Protein AF-A0A3R9QB76-F1 (afdb_monomer)

Solvent-accessible surface area (backbone atoms only — not comparable to full-atom values): 10168 Å² total; per-residue (Å²): 124,44,55,67,72,54,50,52,55,51,50,47,50,55,28,46,78,67,73,29,48,77,45,78,57,97,55,32,41,34,29,38,33,73,38,68,70,55,39,51,58,48,48,61,52,43,71,74,61,55,68,66,95,55,88,72,31,37,72,29,28,38,34,26,43,52,93,62,22,36,42,35,46,28,39,37,42,59,95,50,92,66,46,42,37,36,42,34,38,39,38,36,72,79,24,73,47,77,40,75,69,57,43,54,51,25,37,55,47,13,53,50,47,30,51,55,50,49,68,72,37,56,85,94,37,52,63,51,46,40,42,39,44,67,44,79,72,32,41,28,28,45,37,38,37,43,38,54,64,89,69,64,62,60,76,56,50,53,52,52,49,55,48,45,53,53,47,34,50,54,54,52,54,58,53,74,65,68,73,70,102,68,92,77,84,87,130

Radius of gyration: 17.69 Å; Cα contacts (8 Å, |Δi|>4): 359; chains: 1; bounding box: 54×34×48 Å

Sequence (187 aa):
MMRRKEIESLFSRKCWDLGGEVYMSLDGLTCHLDSIKKGREMMRFIEKLDAPDDEHKIIGGVKIKTESGLIELSKVQWRNENFSRYIGKIVSRDSLPFQAKKMLVAEEKAVKLERVLKEILPKEYRDVYAEGNGNENETYIDLFFDTPKNYGIDPIFERIVEVAEDFWSRIADLKMTQVGEKTFLEI

pLDDT: mean 85.91, std 15.37, range [33.16, 98.19]

Mean predicted aligned error: 6.79 Å

Nearest PDB structures (foldseek):
  5cio-assembly1_A  TM=4.643E-01  e=9.231E-02  Serratia sp. FS14
  7y8u-assembly1_E  TM=4.904E-01  e=3.064E-01  Bacillus thermotolerans
  2ohd-assembly1_D  TM=5.033E-01  e=3.668E-01  Sulfurisphaera tokodaii str. 7
  4fdf-assembly1_A  TM=5.105E-01  e=4.950E-01  Mycobacterium tuberculosis
  2ekn-assembly1_A  TM=5.062E-01  e=5.581E-01  Pyrococcus horikoshii OT3

Organism: NCBI:txid2478471

Secondary structure (DSSP, 8-state):
---HHHHHHHHHHHHHHTT-EEEE-SS-EEEEES-HHHHHHHHHHHHT----S-TT-EEEEEEEE-SSEEEEEEEEP-S-TTEEEEEEEEEETT--S--HHHHHHHHHHHHHHHHHHHHHS-GGG--EEEEEEE-SS-EEEEEEEEEETTS-SHHHHHHHHHHHHHHHHHHHHHHHT--SS------

Foldseek 3Di:
DDELVVLVVVLCVLLVVLVWDWDQDPQGIETEEADLVSQLVSVQVQLPDDYDDDPWGFSYWYWYQYPQWIKIKTWTDDPDPFKIKMKIKQWGPPDQFDDVQLLVLLQVLQVVLLVQCCVLADVVWSPKGWHFDGDNRTTMIIIITMHTRPNRCVVSSVSVVVSSVVSSVSVVVVVVVPDDPDDDDDD

Structure (mmCIF, N/CA/C/O backbone):
data_AF-A0A3R9QB76-F1
#
_entry.id   AF-A0A3R9QB76-F1
#
loop_
_atom_site.group_PDB
_atom_site.id
_atom_site.type_symbol
_atom_site.label_atom_id
_atom_site.label_alt_id
_atom_site.label_comp_id
_atom_site.label_asym_id
_atom_site.label_entity_id
_atom_site.label_seq_id
_atom_site.pdbx_PDB_ins_code
_atom_site.Cartn_x
_atom_site.Cartn_y
_atom_site.Cartn_z
_atom_site.occupancy
_atom_site.B_iso_or_equiv
_atom_site.auth_seq_id
_atom_site.auth_comp_id
_atom_site.auth_asym_id
_atom_site.auth_atom_id
_atom_site.pdbx_PDB_model_num
ATOM 1 N N . MET A 1 1 ? -16.561 -5.778 18.265 1.00 69.94 1 MET A N 1
ATOM 2 C CA . MET A 1 1 ? -15.411 -6.617 17.862 1.00 69.94 1 MET A CA 1
ATOM 3 C C . MET A 1 1 ? -15.959 -7.889 17.228 1.00 69.94 1 MET A C 1
ATOM 5 O O . MET A 1 1 ? -16.834 -8.496 17.836 1.00 69.94 1 MET A O 1
ATOM 9 N N . MET A 1 2 ? -15.551 -8.234 16.003 1.00 79.44 2 MET A N 1
ATOM 10 C CA . MET A 1 2 ? -16.117 -9.370 15.249 1.00 79.44 2 MET A CA 1
ATOM 11 C C . MET A 1 2 ? -15.342 -10.659 15.517 1.00 79.44 2 MET A C 1
ATOM 13 O O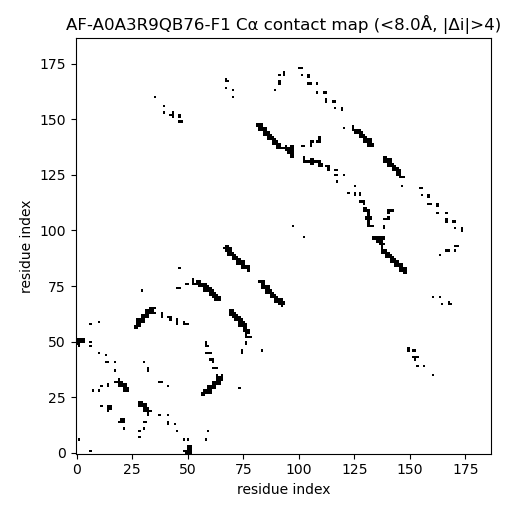 . MET A 1 2 ? -14.130 -10.618 15.686 1.00 79.44 2 MET A O 1
ATOM 17 N N . ARG A 1 3 ? -15.993 -11.828 15.508 1.00 84.00 3 ARG A N 1
ATOM 18 C CA . ARG A 1 3 ? -15.260 -13.106 15.636 1.00 84.00 3 ARG A CA 1
ATOM 19 C C . ARG A 1 3 ? -14.436 -13.381 14.373 1.00 84.00 3 ARG A C 1
ATOM 21 O O . ARG A 1 3 ? -14.867 -13.048 13.276 1.00 84.00 3 ARG A O 1
ATOM 28 N N . ARG A 1 4 ? -13.293 -14.071 14.487 1.00 82.19 4 ARG A N 1
ATOM 29 C CA . ARG A 1 4 ? -12.404 -14.340 13.334 1.00 82.19 4 ARG A CA 1
ATOM 30 C C . ARG A 1 4 ? -13.121 -14.997 12.144 1.00 82.19 4 ARG A C 1
ATOM 32 O O . ARG A 1 4 ? -13.001 -14.508 11.030 1.00 82.19 4 ARG A O 1
ATOM 39 N N . LYS A 1 5 ? -13.947 -16.021 12.390 1.00 85.56 5 LYS A N 1
ATOM 40 C CA . LYS A 1 5 ? -14.756 -16.685 11.345 1.00 85.56 5 LYS A CA 1
ATOM 41 C C . LYS A 1 5 ? -15.748 -15.748 10.644 1.00 85.56 5 LYS A C 1
ATOM 43 O O . LYS A 1 5 ? -16.077 -15.946 9.480 1.00 85.56 5 LYS A O 1
ATOM 48 N N . GLU A 1 6 ? -16.254 -14.747 11.359 1.00 89.00 6 GLU A N 1
ATOM 49 C CA . GLU A 1 6 ? -17.161 -13.741 10.801 1.00 89.00 6 GLU A CA 1
ATOM 50 C C . GLU A 1 6 ? -16.399 -12.783 9.884 1.00 89.00 6 GLU A C 1
ATOM 52 O O . GLU A 1 6 ? -16.843 -12.529 8.767 1.00 89.00 6 GLU A O 1
ATOM 57 N N . ILE A 1 7 ? -15.210 -12.341 10.308 1.00 88.88 7 ILE A N 1
ATOM 58 C CA . ILE A 1 7 ? -14.300 -11.534 9.484 1.00 88.88 7 ILE A CA 1
ATOM 59 C C . ILE A 1 7 ? -13.923 -12.287 8.211 1.00 88.88 7 ILE A C 1
ATOM 61 O O . ILE A 1 7 ? -14.045 -11.725 7.129 1.00 88.88 7 ILE A O 1
ATOM 65 N N . GLU A 1 8 ? -13.536 -13.559 8.325 1.00 89.88 8 GLU A N 1
ATOM 66 C CA . GLU A 1 8 ? -13.235 -14.428 7.181 1.00 89.88 8 GLU A CA 1
ATOM 67 C C . GLU A 1 8 ? -14.409 -14.491 6.204 1.00 89.88 8 GLU A C 1
ATOM 69 O O . GLU A 1 8 ? -14.248 -14.198 5.021 1.00 89.88 8 GLU A O 1
ATOM 74 N N . SER A 1 9 ? -15.617 -14.775 6.698 1.00 92.31 9 SER A N 1
ATOM 75 C CA . SER A 1 9 ? -16.799 -14.853 5.839 1.00 92.31 9 SER A CA 1
ATOM 76 C C . SER A 1 9 ? -17.143 -13.521 5.164 1.00 92.31 9 SER A C 1
ATOM 78 O O . SER A 1 9 ? -17.529 -13.524 3.992 1.00 92.31 9 SER A O 1
ATOM 80 N N . LEU A 1 10 ? -17.057 -12.398 5.885 1.00 94.81 10 LEU A N 1
ATOM 81 C CA . LEU A 1 10 ? -17.361 -11.070 5.343 1.00 94.81 10 LEU A CA 1
ATOM 82 C C . LEU A 1 10 ? -16.305 -10.636 4.324 1.00 94.81 10 LEU A C 1
ATOM 84 O O . LEU A 1 10 ? -16.651 -10.135 3.254 1.00 94.81 10 LEU A O 1
ATOM 88 N N . PHE A 1 11 ? -15.031 -10.869 4.637 1.00 95.31 11 PHE A N 1
ATOM 89 C CA . PHE A 1 11 ? -13.907 -10.581 3.757 1.00 95.31 11 PHE A CA 1
ATOM 90 C C . PHE A 1 11 ? -13.998 -11.373 2.459 1.00 95.31 11 PHE A C 1
ATOM 92 O O . PHE A 1 11 ? -13.908 -10.782 1.382 1.00 95.31 11 PHE A O 1
ATOM 99 N N . SER A 1 12 ? -14.235 -12.686 2.541 1.00 95.38 12 SER A N 1
ATOM 100 C CA . SER A 1 12 ? -14.340 -13.528 1.351 1.00 95.38 12 SER A CA 1
ATOM 101 C C . SER A 1 12 ? -15.494 -13.105 0.455 1.00 95.38 12 SER A C 1
ATOM 103 O O . SER A 1 12 ? -15.309 -12.968 -0.752 1.00 95.38 12 SER A O 1
ATOM 105 N N . ARG A 1 13 ? -16.663 -12.814 1.043 1.00 97.31 13 ARG A N 1
ATOM 106 C CA . ARG A 1 13 ? -17.818 -12.319 0.288 1.00 97.31 13 ARG A CA 1
ATOM 107 C C . ARG A 1 13 ? -17.504 -10.997 -0.404 1.00 97.31 13 ARG A C 1
ATOM 109 O O . ARG A 1 13 ? -17.721 -10.885 -1.604 1.00 97.31 13 ARG A O 1
ATOM 116 N N . LYS A 1 14 ? -16.928 -10.031 0.319 1.00 97.94 14 LYS A N 1
ATOM 117 C CA . LYS A 1 14 ? -16.568 -8.736 -0.268 1.00 97.94 14 LYS A CA 1
ATOM 118 C C . LYS A 1 14 ? -15.545 -8.881 -1.397 1.00 97.94 14 LYS A C 1
ATOM 120 O O . LYS A 1 14 ? -15.665 -8.191 -2.405 1.00 97.94 14 LYS A O 1
ATOM 125 N N . CYS A 1 15 ? -14.566 -9.772 -1.244 1.00 98.06 15 CYS A N 1
ATOM 126 C CA . CYS A 1 15 ? -13.588 -10.053 -2.289 1.00 98.06 15 CYS A CA 1
ATOM 127 C C . CYS A 1 15 ? -14.258 -10.621 -3.551 1.00 98.06 15 CYS A C 1
ATOM 129 O O . CYS A 1 15 ? -14.008 -10.125 -4.648 1.00 98.06 15 CYS A O 1
ATOM 131 N N . TRP A 1 16 ? -15.168 -11.590 -3.401 1.00 97.69 16 TRP A N 1
ATOM 132 C CA . TRP A 1 16 ? -15.931 -12.150 -4.522 1.00 97.69 16 TRP A CA 1
ATOM 133 C C . TRP A 1 16 ? -16.861 -11.134 -5.187 1.00 97.69 16 TRP A C 1
ATOM 135 O O . TRP A 1 16 ? -16.920 -11.096 -6.413 1.00 97.69 16 TRP A O 1
ATOM 145 N N . ASP A 1 17 ? -17.521 -10.267 -4.416 1.00 98.19 17 ASP A N 1
ATOM 146 C CA . ASP A 1 17 ? -18.376 -9.198 -4.955 1.00 98.19 17 ASP A CA 1
ATOM 147 C C . ASP A 1 17 ? -17.579 -8.205 -5.821 1.00 98.19 17 ASP A C 1
ATOM 149 O O . ASP A 1 17 ? -18.114 -7.601 -6.749 1.00 98.19 17 ASP A O 1
ATOM 153 N N . LEU A 1 18 ? -16.284 -8.040 -5.534 1.00 98.00 18 LEU A N 1
ATOM 154 C CA . LEU A 1 18 ? -15.357 -7.246 -6.344 1.00 98.00 18 LEU A CA 1
ATOM 155 C C . LEU A 1 18 ? -14.769 -8.033 -7.532 1.00 98.00 18 LEU A C 1
ATOM 157 O O . LEU A 1 18 ? -14.002 -7.472 -8.317 1.00 98.00 18 LEU A O 1
ATOM 161 N N . GLY A 1 19 ? -15.121 -9.311 -7.692 1.00 97.44 19 GLY A N 1
ATOM 162 C CA . GLY A 1 19 ? -14.568 -10.207 -8.709 1.00 97.44 19 GLY A CA 1
ATOM 163 C C . GLY A 1 19 ? -13.125 -10.630 -8.426 1.00 97.44 19 GLY A C 1
ATOM 164 O O . GLY A 1 19 ? -12.366 -10.843 -9.367 1.00 97.44 19 GLY A O 1
ATOM 165 N N . GLY A 1 20 ? -12.730 -10.667 -7.152 1.00 96.94 20 GLY A N 1
ATOM 166 C CA . GLY A 1 20 ? -11.408 -11.094 -6.707 1.00 96.94 20 GLY A CA 1
ATOM 167 C C . GLY A 1 20 ? -11.349 -12.547 -6.251 1.00 96.94 20 GLY A C 1
ATOM 168 O O . GLY A 1 20 ? -12.363 -13.221 -6.067 1.00 96.94 20 GLY A O 1
ATOM 169 N N . GLU A 1 21 ? -10.126 -13.006 -6.009 1.00 97.00 21 GLU A N 1
ATOM 170 C CA . GLU A 1 21 ? -9.834 -14.328 -5.458 1.00 97.00 21 GLU A CA 1
ATOM 171 C C . GLU A 1 21 ? -9.272 -14.205 -4.041 1.00 97.00 21 GLU A C 1
ATOM 173 O O . GLU A 1 21 ? -8.398 -13.378 -3.775 1.00 97.00 21 GLU A O 1
ATOM 178 N N . VAL A 1 22 ? -9.752 -15.041 -3.121 1.00 95.38 22 VAL A N 1
ATOM 179 C CA . VAL A 1 22 ? -9.311 -15.029 -1.722 1.00 95.38 22 VAL A CA 1
ATOM 180 C C . VAL A 1 22 ? -8.179 -16.024 -1.533 1.00 95.38 22 VAL A C 1
ATOM 182 O O . VAL A 1 22 ? -8.327 -17.203 -1.849 1.00 95.38 22 VAL A O 1
ATOM 185 N N . TYR A 1 23 ? -7.089 -15.560 -0.936 1.00 92.75 23 TYR A N 1
ATOM 186 C CA . TYR A 1 23 ? -5.960 -16.382 -0.528 1.00 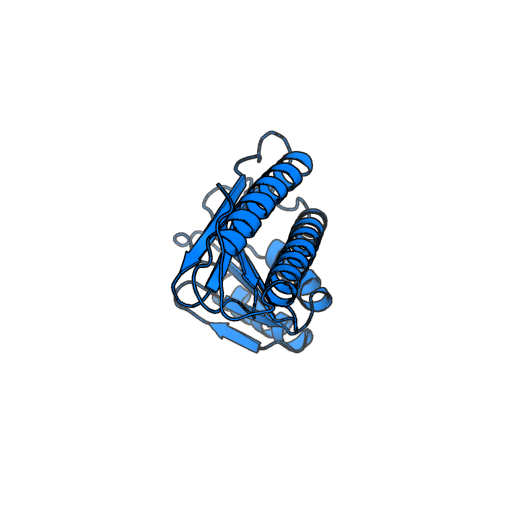92.75 23 TYR A CA 1
ATOM 187 C C . TYR A 1 23 ? -5.843 -16.342 0.994 1.00 92.75 23 TYR A C 1
ATOM 189 O O . TYR A 1 23 ? -5.839 -15.272 1.604 1.00 92.75 23 TYR A O 1
ATOM 197 N N . MET A 1 24 ? -5.776 -17.523 1.603 1.00 85.56 24 MET A N 1
ATOM 198 C CA . MET A 1 24 ? -5.597 -17.703 3.042 1.00 85.56 24 MET A CA 1
ATOM 199 C C . MET A 1 24 ? -4.186 -18.216 3.305 1.00 85.56 24 MET A C 1
ATOM 201 O O . MET A 1 24 ? -3.823 -19.289 2.824 1.00 85.56 24 MET A O 1
ATOM 205 N N . SER A 1 25 ? -3.408 -17.461 4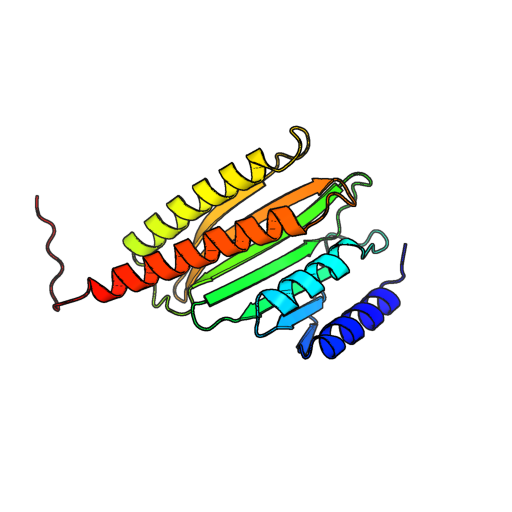.075 1.00 80.88 25 SER A N 1
ATOM 206 C CA . SER A 1 25 ? -2.126 -17.901 4.626 1.00 80.88 25 SER A CA 1
ATOM 207 C C . SER A 1 25 ? -2.214 -18.040 6.148 1.00 80.88 25 SER A C 1
ATOM 209 O O . SER A 1 25 ? -3.238 -17.727 6.761 1.00 80.88 25 SER A O 1
ATOM 211 N N . LEU A 1 26 ? -1.125 -18.505 6.766 1.00 73.06 26 LEU A N 1
ATOM 212 C CA . LEU A 1 26 ? -0.982 -18.496 8.226 1.00 73.06 26 LEU A CA 1
ATOM 213 C C . LEU A 1 26 ? -1.061 -17.071 8.797 1.00 73.06 26 LEU A C 1
ATOM 215 O O . LEU A 1 26 ? -1.561 -16.884 9.907 1.00 73.06 26 LEU A O 1
ATOM 219 N N . ASP A 1 27 ? -0.627 -16.081 8.016 1.00 74.69 27 ASP A N 1
ATOM 220 C CA . ASP A 1 27 ? -0.553 -14.681 8.429 1.00 74.69 27 ASP A CA 1
ATOM 221 C C . ASP A 1 27 ? -1.892 -13.954 8.270 1.00 74.69 27 ASP A C 1
ATOM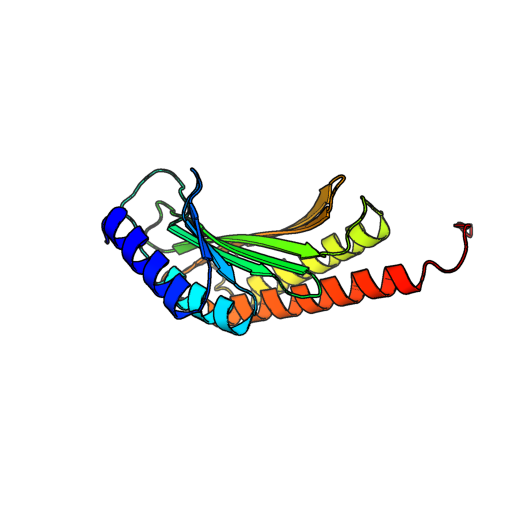 223 O O . ASP A 1 27 ? -2.168 -13.025 9.025 1.00 74.69 27 ASP A O 1
ATOM 227 N N . GLY A 1 28 ? -2.763 -14.389 7.350 1.00 83.69 28 GLY A N 1
ATOM 228 C CA . GLY A 1 28 ? -4.138 -13.900 7.258 1.00 83.69 28 GLY A CA 1
ATOM 229 C C . GLY A 1 28 ? -4.791 -14.034 5.882 1.00 83.69 28 GLY A C 1
ATOM 230 O O . GLY A 1 28 ? -4.494 -14.942 5.109 1.00 83.69 28 GLY A O 1
ATOM 231 N N . LEU A 1 29 ? -5.756 -13.149 5.618 1.00 90.25 29 LEU A N 1
ATOM 232 C CA . LEU A 1 29 ? -6.578 -13.141 4.406 1.00 90.25 29 LEU A CA 1
ATOM 233 C C . LEU A 1 29 ? -6.082 -12.077 3.431 1.00 90.25 29 LEU A C 1
ATOM 235 O O . LEU A 1 29 ? -5.993 -10.909 3.808 1.00 90.25 29 LEU A O 1
ATOM 239 N N . THR A 1 30 ? -5.887 -12.446 2.169 1.00 95.56 30 THR A N 1
ATOM 240 C CA . THR A 1 30 ? -5.539 -11.503 1.100 1.00 95.56 30 THR A CA 1
ATOM 241 C C . THR A 1 30 ? -6.499 -11.662 -0.070 1.00 95.56 30 THR A C 1
ATOM 243 O O . THR A 1 30 ? -6.747 -12.770 -0.539 1.00 95.56 30 THR A O 1
ATOM 246 N N . CYS A 1 31 ? -7.047 -10.551 -0.557 1.00 97.81 31 CYS A N 1
ATOM 247 C CA . CYS A 1 31 ? -7.883 -10.518 -1.751 1.00 97.81 31 CYS A CA 1
ATOM 248 C C . CYS A 1 31 ? -7.038 -10.116 -2.961 1.00 97.81 31 CYS A C 1
ATOM 250 O O . CYS A 1 31 ? -6.443 -9.038 -2.976 1.00 97.81 31 CYS A O 1
ATOM 252 N N . HIS A 1 32 ? -6.972 -10.978 -3.971 1.00 97.62 32 HIS A N 1
ATOM 253 C CA . HIS A 1 32 ? -6.278 -10.709 -5.224 1.00 97.62 32 HIS A CA 1
ATOM 254 C C . HIS A 1 32 ? -7.232 -10.038 -6.210 1.00 97.62 32 HIS A C 1
ATOM 256 O O . HIS A 1 32 ? -8.304 -10.566 -6.503 1.00 97.62 32 HIS A O 1
ATOM 262 N N . LEU A 1 33 ? -6.826 -8.879 -6.722 1.00 98.00 33 LEU A N 1
ATOM 263 C CA . LEU A 1 33 ? -7.614 -8.037 -7.618 1.00 98.00 33 LEU A CA 1
ATOM 264 C C . LEU A 1 33 ? -6.772 -7.581 -8.815 1.00 98.00 33 LEU A C 1
ATOM 266 O O . LEU A 1 33 ? -5.546 -7.499 -8.746 1.00 98.00 33 LEU A O 1
ATOM 270 N N . ASP A 1 34 ? -7.454 -7.264 -9.908 1.00 95.75 34 ASP A N 1
ATOM 271 C CA . ASP A 1 34 ? -6.890 -6.897 -11.215 1.00 95.75 34 ASP A CA 1
ATOM 272 C C . ASP A 1 34 ? -6.920 -5.384 -11.500 1.00 95.75 34 ASP A C 1
ATOM 274 O O . ASP A 1 34 ? -6.512 -4.937 -12.569 1.00 95.75 34 ASP A O 1
ATOM 278 N N . SER A 1 35 ? -7.431 -4.569 -10.571 1.00 95.88 35 SER A N 1
ATOM 279 C CA . SER A 1 35 ? -7.512 -3.119 -10.757 1.00 95.88 35 SER A CA 1
ATOM 280 C C . SER A 1 35 ? -7.400 -2.341 -9.452 1.00 95.88 35 SER A C 1
ATOM 282 O O . SER A 1 35 ? -7.914 -2.741 -8.402 1.00 95.88 35 SER A O 1
ATOM 284 N N . ILE A 1 36 ? -6.779 -1.164 -9.551 1.00 96.88 36 ILE A N 1
ATOM 285 C CA . ILE A 1 36 ? -6.610 -0.210 -8.447 1.00 96.88 36 ILE A CA 1
ATOM 286 C C . ILE A 1 36 ? -7.964 0.220 -7.879 1.00 96.88 36 ILE A C 1
ATOM 288 O O . ILE A 1 36 ? -8.124 0.297 -6.664 1.00 96.88 36 ILE A O 1
ATOM 292 N N . LYS A 1 37 ? -8.969 0.433 -8.740 1.00 97.12 37 LYS A N 1
ATOM 293 C CA . LYS A 1 37 ? -10.322 0.820 -8.318 1.00 97.12 37 LYS A CA 1
ATOM 294 C C . LYS A 1 37 ? -10.933 -0.206 -7.358 1.00 97.12 37 LYS A C 1
ATOM 296 O O . LYS A 1 37 ? -11.371 0.169 -6.273 1.00 97.12 37 LYS A O 1
ATOM 301 N N . LYS A 1 38 ? -10.929 -1.491 -7.734 1.00 97.81 38 LYS A N 1
ATOM 302 C CA . LYS A 1 38 ? -11.418 -2.569 -6.860 1.00 97.81 38 LYS A CA 1
ATOM 303 C C . LYS A 1 38 ? -10.564 -2.667 -5.594 1.00 97.81 38 LYS A C 1
ATOM 305 O O . LYS A 1 38 ? -11.100 -2.863 -4.508 1.00 97.81 38 LYS A O 1
ATOM 310 N N . GLY A 1 39 ? -9.249 -2.482 -5.722 1.00 97.56 39 GLY A N 1
ATOM 311 C CA . GLY A 1 39 ? -8.325 -2.479 -4.592 1.00 97.56 39 GLY A CA 1
ATOM 312 C C . GLY A 1 39 ? -8.638 -1.410 -3.546 1.00 97.56 39 GLY A C 1
ATOM 313 O O . GLY A 1 39 ? -8.726 -1.723 -2.360 1.00 97.56 39 GLY A O 1
ATOM 314 N N . ARG A 1 40 ? -8.919 -0.179 -3.986 1.00 97.50 40 ARG A N 1
ATOM 315 C CA . ARG A 1 40 ? -9.384 0.921 -3.129 1.00 97.50 40 ARG A CA 1
ATOM 316 C C . ARG A 1 40 ? -10.674 0.554 -2.399 1.00 97.50 40 ARG A C 1
ATOM 318 O O . ARG A 1 40 ? -10.782 0.732 -1.188 1.00 97.50 40 ARG A O 1
ATOM 325 N N . GLU A 1 41 ? -11.653 0.007 -3.120 1.00 97.75 41 GLU A N 1
ATOM 326 C CA . GLU A 1 41 ? -12.919 -0.429 -2.519 1.00 97.75 41 GLU A CA 1
ATOM 327 C C . GLU A 1 41 ? -12.725 -1.533 -1.472 1.00 97.75 41 GLU A C 1
ATOM 329 O O . GLU A 1 41 ? -13.404 -1.527 -0.441 1.00 97.75 41 GLU A O 1
ATOM 334 N N . MET A 1 42 ? -11.787 -2.453 -1.709 1.00 97.75 42 MET A N 1
ATOM 335 C CA . MET A 1 42 ? -11.430 -3.490 -0.745 1.00 97.75 42 MET A CA 1
ATOM 336 C C . MET A 1 42 ? -10.729 -2.904 0.484 1.00 97.75 42 MET A C 1
ATOM 338 O O . MET A 1 42 ? -11.078 -3.260 1.607 1.00 97.75 42 MET A O 1
ATOM 342 N N . MET A 1 43 ? -9.806 -1.955 0.308 1.00 96.75 43 MET A N 1
ATOM 343 C CA . MET A 1 43 ? -9.119 -1.308 1.431 1.00 96.75 43 MET A CA 1
ATOM 344 C C . MET A 1 43 ? -10.067 -0.509 2.325 1.00 96.75 43 MET A C 1
ATOM 346 O O . MET A 1 43 ? -9.974 -0.620 3.545 1.00 96.7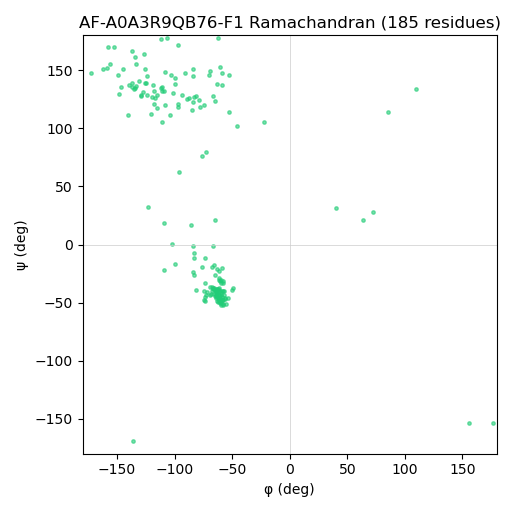5 43 MET A O 1
ATOM 350 N N . ARG A 1 44 ? -11.042 0.209 1.750 1.00 95.88 44 ARG A N 1
ATOM 351 C CA . ARG A 1 44 ? -12.115 0.875 2.520 1.00 95.88 44 ARG A CA 1
ATOM 352 C C . ARG A 1 44 ? -12.928 -0.096 3.370 1.00 95.88 44 ARG A C 1
ATOM 354 O O . ARG A 1 44 ? -13.457 0.274 4.417 1.00 95.88 44 ARG A O 1
ATOM 361 N N . PHE A 1 45 ? -13.108 -1.320 2.882 1.00 95.75 45 PHE A N 1
ATOM 362 C CA . PHE A 1 45 ? -13.776 -2.367 3.640 1.00 95.75 45 PHE A CA 1
ATOM 363 C C . PHE A 1 45 ? -12.865 -2.904 4.751 1.00 95.75 45 PHE A C 1
ATOM 365 O O . PHE A 1 45 ? -13.300 -2.967 5.899 1.00 95.75 45 PHE A O 1
ATOM 372 N N . ILE A 1 46 ? -11.605 -3.216 4.432 1.00 94.25 46 ILE A N 1
ATOM 373 C CA . ILE A 1 46 ? -10.597 -3.717 5.379 1.00 94.25 46 ILE A CA 1
ATOM 374 C C . ILE A 1 46 ? -10.371 -2.738 6.536 1.00 94.25 46 ILE A C 1
ATOM 376 O O . ILE A 1 46 ? -10.275 -3.169 7.684 1.00 94.25 46 ILE A O 1
ATOM 380 N N . GLU A 1 47 ? -10.339 -1.431 6.262 1.00 91.88 47 GLU A N 1
ATOM 381 C CA . GLU A 1 47 ? -10.194 -0.378 7.276 1.00 91.88 47 GLU A CA 1
ATOM 382 C C . GLU A 1 47 ? -11.196 -0.550 8.430 1.00 91.88 47 GLU A C 1
ATOM 384 O O . GLU A 1 47 ? -10.838 -0.382 9.597 1.00 91.88 47 GLU A O 1
ATOM 389 N N . LYS A 1 48 ? -12.431 -0.955 8.108 1.00 90.25 48 LYS A N 1
ATOM 390 C CA . LYS A 1 48 ? -13.549 -1.107 9.053 1.00 90.25 48 LYS A CA 1
ATOM 391 C C . LYS A 1 48 ? -13.545 -2.440 9.803 1.00 90.25 48 LYS A C 1
ATOM 393 O O . LYS A 1 48 ? -14.385 -2.647 10.679 1.00 90.25 48 LYS A O 1
ATOM 398 N N . LEU A 1 49 ? -12.661 -3.369 9.442 1.00 88.94 49 LEU A N 1
ATOM 399 C CA . LEU A 1 49 ? -12.572 -4.669 10.098 1.00 88.94 49 LEU A CA 1
ATOM 400 C C . LEU A 1 49 ? -11.767 -4.563 11.388 1.00 88.94 49 LEU A C 1
ATOM 402 O O . LEU A 1 49 ? -10.620 -4.134 11.355 1.00 88.94 49 LEU A O 1
ATOM 406 N N . ASP A 1 50 ? -12.328 -5.053 12.490 1.00 82.94 50 ASP A N 1
ATOM 407 C CA . ASP A 1 50 ? -11.629 -5.192 13.768 1.00 82.94 50 ASP A CA 1
ATOM 408 C C . ASP A 1 50 ? -11.799 -6.615 14.315 1.00 82.94 50 ASP A C 1
ATOM 410 O O . ASP A 1 50 ? -12.924 -7.119 14.438 1.00 82.94 50 ASP A O 1
ATOM 414 N N . ALA A 1 51 ? -10.676 -7.244 14.667 1.00 75.19 51 ALA A N 1
ATOM 415 C CA . ALA A 1 51 ? -10.593 -8.596 15.217 1.00 75.19 51 ALA A CA 1
ATOM 416 C C . ALA A 1 51 ? -10.227 -8.573 16.715 1.00 75.19 51 ALA A C 1
ATOM 418 O O . ALA A 1 51 ? -9.518 -7.660 17.130 1.00 75.19 51 ALA A O 1
ATOM 419 N N . PRO A 1 52 ? -10.691 -9.545 17.528 1.00 70.94 52 PRO A N 1
ATOM 420 C CA . PRO A 1 52 ? -10.295 -9.716 18.924 1.00 70.94 52 PRO A CA 1
ATOM 421 C C . PRO A 1 52 ? -8.820 -10.027 19.044 1.00 70.94 52 PRO A C 1
ATOM 423 O O . PRO A 1 52 ? -8.329 -10.798 18.226 1.00 70.94 52 PRO A O 1
ATOM 426 N N . ASP A 1 53 ? -8.160 -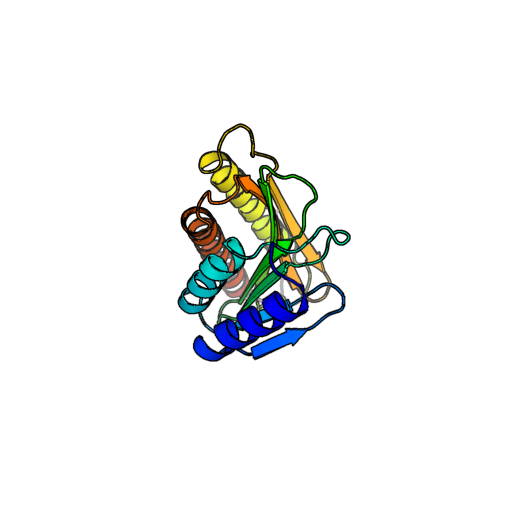9.413 20.032 1.00 65.81 53 ASP A N 1
ATOM 427 C CA . ASP A 1 53 ? -6.712 -9.467 20.262 1.00 65.81 53 ASP A CA 1
ATOM 428 C C . ASP A 1 53 ? -6.163 -10.889 20.156 1.00 65.81 53 ASP A C 1
ATOM 430 O O . ASP A 1 53 ? -6.279 -11.699 21.070 1.00 65.81 53 ASP A O 1
ATOM 434 N N . ASP A 1 54 ? -5.552 -11.154 19.007 1.00 61.44 54 ASP A N 1
ATOM 435 C CA . ASP A 1 54 ? -4.799 -12.350 18.680 1.00 61.44 54 ASP A CA 1
ATOM 436 C C . ASP A 1 54 ? -3.470 -11.849 18.093 1.00 61.44 54 ASP A C 1
ATOM 438 O O . ASP A 1 54 ? -3.420 -10.807 17.433 1.00 61.44 54 ASP A O 1
ATOM 442 N N . GLU A 1 55 ? -2.362 -12.506 18.420 1.00 55.97 55 GLU A N 1
ATOM 443 C CA . GLU A 1 55 ? -1.010 -11.996 18.151 1.00 55.97 55 GLU A CA 1
ATOM 444 C C . GLU A 1 55 ? -0.805 -11.589 16.680 1.00 55.97 55 GLU A C 1
ATOM 446 O O . GLU A 1 55 ? -0.822 -12.447 15.810 1.00 55.97 55 GLU A O 1
ATOM 451 N N . HIS A 1 56 ? -0.595 -10.290 16.416 1.00 61.12 56 HIS A N 1
ATOM 452 C CA . HIS A 1 56 ? -0.021 -9.691 15.193 1.00 61.12 56 HIS A CA 1
ATOM 453 C C . HIS A 1 56 ? -0.436 -10.280 13.827 1.00 61.12 56 HIS A C 1
ATOM 455 O O . HIS A 1 56 ? 0.345 -10.246 12.877 1.00 61.12 56 HIS A O 1
ATOM 461 N N . LYS A 1 57 ? -1.658 -10.801 13.684 1.00 77.81 57 LYS A N 1
ATOM 462 C CA . LYS A 1 57 ? -2.136 -11.373 12.415 1.00 77.81 57 LYS A CA 1
ATOM 463 C C . LYS A 1 57 ? -2.690 -10.304 11.483 1.00 77.81 57 LYS A C 1
ATOM 465 O O . LYS A 1 57 ? -3.259 -9.300 11.910 1.00 77.81 57 LYS A O 1
ATOM 470 N N . ILE A 1 58 ? -2.601 -10.550 10.182 1.00 81.31 58 ILE A N 1
ATOM 471 C CA . ILE A 1 58 ? -3.298 -9.763 9.169 1.00 81.31 58 ILE A CA 1
ATOM 472 C C . ILE A 1 58 ? -4.811 -9.969 9.353 1.00 81.31 58 ILE A C 1
ATOM 474 O O . ILE A 1 58 ? -5.341 -11.092 9.338 1.00 81.31 58 ILE A O 1
ATOM 478 N N . ILE A 1 59 ? -5.524 -8.856 9.544 1.00 86.69 59 ILE A N 1
ATOM 479 C CA . ILE A 1 59 ? -6.992 -8.823 9.604 1.00 86.69 59 ILE A CA 1
ATOM 480 C C . ILE A 1 59 ? -7.547 -9.022 8.193 1.00 86.69 59 ILE A C 1
ATOM 482 O O . ILE A 1 59 ? -8.454 -9.825 7.986 1.00 86.69 59 ILE A O 1
ATOM 486 N N . GLY A 1 60 ? -6.957 -8.319 7.229 1.00 92.25 60 GLY A N 1
ATOM 487 C CA . GLY A 1 60 ? -7.250 -8.444 5.812 1.00 92.25 60 GLY A CA 1
ATOM 488 C C . GLY A 1 60 ? -6.268 -7.629 4.978 1.00 92.25 60 GLY A C 1
ATOM 489 O O . GLY A 1 60 ? -5.799 -6.576 5.415 1.00 92.25 60 GLY A O 1
ATOM 490 N N . GLY A 1 61 ? -5.970 -8.114 3.780 1.00 95.94 61 GLY A N 1
ATOM 491 C CA . GLY A 1 61 ? -5.093 -7.449 2.830 1.00 95.94 61 GLY A CA 1
ATOM 492 C C . GLY A 1 61 ? -5.610 -7.491 1.405 1.00 95.94 61 GLY A C 1
ATOM 493 O O . GLY A 1 61 ? -6.529 -8.233 1.057 1.00 95.94 61 GLY A O 1
ATOM 494 N N . VAL A 1 62 ? -5.005 -6.677 0.560 1.00 97.31 62 VAL A N 1
ATOM 495 C CA . VAL A 1 62 ? -5.267 -6.638 -0.870 1.00 97.31 62 VAL A CA 1
ATOM 496 C C . VAL A 1 62 ? -3.962 -6.824 -1.624 1.00 97.31 62 VAL A C 1
ATOM 498 O O . VAL A 1 62 ? -2.940 -6.258 -1.245 1.00 97.31 62 VAL A O 1
ATOM 501 N N . LYS A 1 63 ? -4.007 -7.601 -2.704 1.00 97.31 63 LYS A N 1
ATOM 502 C CA . LYS A 1 63 ? -2.948 -7.688 -3.707 1.00 97.31 63 LYS A CA 1
ATOM 503 C C . LYS A 1 63 ? -3.527 -7.280 -5.048 1.00 97.31 63 LYS A C 1
ATOM 505 O O . LYS A 1 63 ? -4.363 -7.980 -5.613 1.00 97.31 63 LYS A O 1
ATOM 510 N N . ILE A 1 64 ? -3.079 -6.147 -5.554 1.00 97.50 64 ILE A N 1
ATOM 511 C CA . ILE A 1 64 ? -3.561 -5.543 -6.789 1.00 97.50 64 ILE A CA 1
ATOM 512 C C . ILE A 1 64 ? -2.505 -5.801 -7.844 1.00 97.50 64 ILE A C 1
ATOM 514 O O . ILE A 1 64 ? -1.408 -5.261 -7.750 1.00 97.50 64 ILE A O 1
ATOM 518 N N . LYS A 1 65 ? -2.815 -6.635 -8.831 1.00 94.62 65 LYS A N 1
ATOM 519 C CA . LYS A 1 65 ? -1.920 -6.913 -9.955 1.00 94.62 65 LYS A CA 1
ATOM 520 C C . LYS A 1 65 ? -2.332 -6.034 -11.127 1.00 94.62 65 LYS A C 1
ATOM 522 O O . LYS A 1 65 ? -3.445 -6.166 -11.624 1.00 94.62 65 LYS A O 1
ATOM 527 N N . THR A 1 66 ? -1.432 -5.168 -11.570 1.00 91.38 66 THR A N 1
ATOM 528 C CA . THR A 1 66 ? -1.590 -4.362 -12.783 1.00 91.38 66 THR A CA 1
ATOM 529 C C . THR A 1 66 ? -0.677 -4.906 -13.880 1.00 91.38 66 THR A C 1
ATOM 531 O O . THR A 1 66 ? 0.068 -5.870 -13.677 1.00 91.38 66 THR A O 1
ATOM 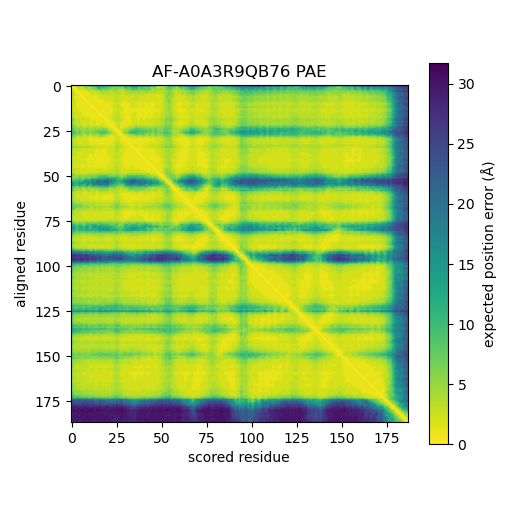534 N N . GLU A 1 67 ? -0.733 -4.310 -15.068 1.00 88.69 67 GLU A N 1
ATOM 535 C CA . GLU A 1 67 ? 0.211 -4.635 -16.140 1.00 88.69 67 GLU A CA 1
ATOM 536 C C . GLU A 1 67 ? 1.644 -4.220 -15.779 1.00 88.69 67 GLU A C 1
ATOM 538 O O . GLU A 1 67 ? 2.581 -4.968 -16.050 1.00 88.69 67 GLU A O 1
ATOM 543 N N . SER A 1 68 ? 1.804 -3.077 -15.105 1.00 87.44 68 SER A N 1
ATOM 544 C CA . SER A 1 68 ? 3.100 -2.475 -14.766 1.00 87.44 68 SER A CA 1
ATOM 545 C C . SER A 1 68 ? 3.739 -3.047 -13.493 1.00 87.44 68 SER A C 1
ATOM 547 O O . SER A 1 68 ? 4.959 -2.994 -13.317 1.00 87.44 68 SER A O 1
ATOM 549 N N . GLY A 1 69 ? 2.940 -3.619 -12.590 1.00 92.00 69 GLY A N 1
ATOM 550 C CA . GLY A 1 69 ? 3.440 -4.109 -11.313 1.00 92.00 69 GLY A CA 1
ATOM 551 C C . GLY A 1 69 ? 2.360 -4.652 -10.395 1.00 92.00 69 GLY A C 1
ATOM 552 O O . GLY A 1 69 ? 1.330 -5.165 -10.835 1.00 92.00 69 GLY A O 1
ATOM 553 N N . LEU A 1 70 ? 2.625 -4.592 -9.095 1.00 95.06 70 LEU A N 1
ATOM 554 C CA . LEU A 1 70 ? 1.648 -4.945 -8.076 1.00 95.06 70 LEU A CA 1
ATOM 555 C C . LEU A 1 70 ? 1.782 -4.073 -6.829 1.00 95.06 70 LEU A C 1
ATOM 557 O O . LEU A 1 70 ? 2.874 -3.617 -6.490 1.00 95.06 70 LEU A O 1
ATOM 561 N N . ILE A 1 71 ? 0.658 -3.890 -6.144 1.00 97.38 71 ILE A N 1
ATOM 562 C CA . ILE A 1 71 ? 0.575 -3.268 -4.821 1.00 97.38 71 ILE A CA 1
ATOM 563 C C . ILE A 1 71 ? -0.013 -4.301 -3.868 1.00 97.38 71 ILE A C 1
ATOM 565 O O . ILE A 1 71 ? -1.087 -4.846 -4.123 1.00 97.38 71 ILE A O 1
ATOM 569 N N . GLU A 1 72 ? 0.673 -4.546 -2.765 1.00 96.56 72 GLU A N 1
ATOM 570 C CA . GLU A 1 72 ? 0.179 -5.302 -1.623 1.00 96.56 72 GLU A CA 1
ATOM 571 C C . GLU A 1 72 ? -0.013 -4.344 -0.454 1.00 96.56 72 GLU A C 1
ATOM 573 O O . GLU A 1 72 ? 0.865 -3.534 -0.164 1.00 96.56 72 GLU A O 1
ATOM 578 N N . LEU A 1 73 ? -1.166 -4.405 0.206 1.00 97.25 73 LEU A N 1
ATOM 579 C CA . LEU A 1 73 ? -1.442 -3.588 1.383 1.00 97.25 73 LEU A CA 1
ATOM 580 C C . LEU A 1 73 ? -2.361 -4.343 2.336 1.00 97.25 73 LEU A C 1
ATOM 582 O O . LEU A 1 73 ? -3.414 -4.835 1.936 1.00 97.25 73 LEU A O 1
ATOM 586 N N . SER A 1 74 ? -1.971 -4.412 3.601 1.00 95.38 74 SER A N 1
ATOM 587 C CA . SER A 1 74 ? -2.622 -5.229 4.620 1.00 95.38 74 SER A CA 1
ATOM 588 C C . SER A 1 74 ? -2.822 -4.438 5.898 1.00 95.38 74 SER A C 1
ATOM 590 O O . SER A 1 74 ? -1.892 -3.791 6.374 1.00 95.38 74 SER A O 1
ATOM 592 N N . LYS A 1 75 ? -4.019 -4.534 6.486 1.00 93.44 75 LYS A N 1
ATOM 593 C CA . LYS A 1 75 ? -4.269 -4.082 7.859 1.00 93.44 75 LYS A CA 1
ATOM 594 C C . LYS A 1 75 ? -3.861 -5.196 8.813 1.00 93.44 75 LYS A C 1
ATOM 596 O O . LYS A 1 75 ? -4.373 -6.319 8.730 1.00 93.44 75 LYS A O 1
ATOM 601 N N . VAL A 1 76 ? -2.956 -4.881 9.727 1.00 89.62 76 VAL A N 1
ATOM 602 C CA . VAL A 1 76 ? -2.457 -5.812 10.738 1.00 89.62 76 VAL A CA 1
ATOM 603 C C . VAL A 1 76 ? -3.167 -5.551 12.052 1.00 89.62 76 VAL A C 1
ATOM 605 O O . VAL A 1 76 ? -3.469 -4.412 12.417 1.00 89.62 76 VAL A O 1
ATOM 608 N N . GLN A 1 77 ? -3.439 -6.628 12.770 1.00 79.12 77 GLN A N 1
ATOM 609 C CA . GLN A 1 77 ? -3.920 -6.552 14.125 1.00 79.12 77 GLN A CA 1
ATOM 610 C C . GLN A 1 77 ? -2.841 -5.988 15.040 1.00 79.12 77 GLN A C 1
ATOM 612 O O . GLN A 1 77 ? -1.714 -6.480 15.095 1.00 79.12 77 GLN A O 1
ATOM 617 N N . TRP A 1 78 ? -3.215 -4.960 15.788 1.00 75.19 78 TRP A N 1
ATOM 618 C CA . TRP A 1 78 ? -2.323 -4.289 16.708 1.00 75.19 78 TRP A CA 1
ATOM 619 C C . TRP A 1 78 ? -3.055 -4.024 18.020 1.00 75.19 78 TRP A C 1
ATOM 621 O O . TRP A 1 78 ? -4.197 -3.573 18.004 1.00 75.19 78 TRP A O 1
ATOM 631 N N . ARG A 1 79 ? -2.393 -4.289 19.153 1.00 66.56 79 ARG A N 1
ATOM 632 C CA . ARG A 1 79 ? -2.984 -4.195 20.504 1.00 66.56 79 ARG A CA 1
ATOM 633 C C . ARG A 1 79 ? -3.356 -2.771 20.935 1.00 66.56 79 ARG A C 1
ATOM 635 O O . ARG A 1 79 ? -3.820 -2.571 22.051 1.00 66.56 79 ARG A O 1
ATOM 642 N N . ASN A 1 80 ? -3.101 -1.759 20.107 1.00 71.25 80 ASN A N 1
ATOM 643 C CA . ASN A 1 80 ? -3.403 -0.385 20.474 1.00 71.25 80 ASN A CA 1
ATOM 644 C C . ASN A 1 80 ? -4.838 -0.016 20.092 1.00 71.25 80 ASN A C 1
ATOM 646 O O . ASN A 1 80 ? -5.246 -0.107 18.935 1.00 71.25 80 ASN A O 1
ATOM 650 N N . GLU A 1 81 ? -5.595 0.468 21.070 1.00 72.25 81 GLU A N 1
ATOM 651 C CA . GLU A 1 81 ? -6.985 0.858 20.867 1.00 72.25 81 GLU A CA 1
ATOM 652 C C . GLU A 1 81 ? -7.149 2.091 19.966 1.00 72.25 81 GLU A C 1
ATOM 654 O O . GLU A 1 81 ? -8.220 2.253 19.380 1.00 72.25 81 GLU A O 1
ATOM 659 N N . ASN A 1 82 ? -6.103 2.904 19.788 1.00 83.25 82 ASN A N 1
ATOM 660 C CA . ASN A 1 82 ? -6.189 4.221 19.152 1.00 83.25 82 ASN A CA 1
ATOM 661 C C . ASN A 1 82 ? -5.753 4.254 17.680 1.00 83.25 82 ASN A C 1
ATOM 663 O O . ASN A 1 82 ? -6.108 5.194 16.966 1.00 83.25 82 ASN A O 1
ATOM 667 N N . PHE A 1 83 ? -5.027 3.243 17.195 1.00 85.88 83 PHE A N 1
ATOM 668 C CA . PHE A 1 83 ? -4.542 3.220 15.813 1.00 85.88 83 PHE A CA 1
ATOM 669 C C . PHE A 1 83 ? -4.734 1.888 15.098 1.00 85.88 83 PHE A C 1
ATOM 671 O O . PHE A 1 83 ? -4.984 0.849 15.703 1.00 85.88 83 PHE A O 1
ATOM 678 N N . SER A 1 84 ? -4.663 1.959 13.772 1.00 88.50 84 SER A N 1
ATOM 679 C CA . SER A 1 84 ? -4.607 0.829 12.853 1.00 88.50 84 SER A CA 1
ATOM 680 C C . SER A 1 84 ? -3.240 0.794 12.196 1.00 88.50 84 SER A C 1
ATOM 682 O O . SER A 1 84 ? -2.755 1.824 11.736 1.00 88.50 84 SER A O 1
ATOM 684 N N . ARG A 1 85 ? -2.652 -0.396 12.136 1.00 91.38 85 ARG A N 1
ATOM 685 C CA . ARG A 1 85 ? -1.355 -0.621 11.514 1.00 91.38 85 ARG A CA 1
ATOM 686 C C . ARG A 1 85 ? -1.517 -1.185 10.120 1.00 91.38 85 ARG A C 1
ATOM 688 O O . ARG A 1 85 ? -2.313 -2.107 9.916 1.00 91.38 85 ARG A O 1
ATOM 695 N N . TYR A 1 86 ? -0.717 -0.679 9.195 1.00 94.12 86 TYR A N 1
ATOM 696 C CA . TYR A 1 86 ? -0.674 -1.150 7.826 1.00 94.12 86 TYR A CA 1
ATOM 697 C C . TYR A 1 86 ? 0.744 -1.521 7.428 1.00 94.12 86 TYR A C 1
ATOM 699 O O . TYR A 1 86 ? 1.704 -0.821 7.747 1.00 94.12 86 TYR A O 1
ATOM 707 N N . ILE A 1 87 ? 0.845 -2.628 6.705 1.00 94.81 87 ILE A N 1
ATOM 708 C CA . ILE A 1 87 ? 2.066 -3.064 6.034 1.00 94.81 87 ILE A CA 1
ATOM 709 C C . ILE A 1 87 ? 1.759 -3.241 4.558 1.00 94.81 87 ILE A C 1
ATOM 711 O O . ILE A 1 87 ? 0.653 -3.656 4.197 1.00 94.81 87 ILE A O 1
ATOM 715 N N . GLY A 1 88 ? 2.714 -2.934 3.699 1.00 95.50 88 GLY A N 1
ATOM 716 C CA . GLY A 1 88 ? 2.517 -3.028 2.268 1.00 95.50 88 GLY A CA 1
ATOM 717 C C . GLY A 1 88 ? 3.811 -3.155 1.496 1.00 95.50 88 GLY A C 1
ATOM 718 O O . GLY A 1 88 ? 4.905 -3.003 2.036 1.00 95.50 88 GLY A O 1
ATOM 719 N N . LYS A 1 89 ? 3.648 -3.448 0.213 1.00 95.75 89 LYS A N 1
ATOM 720 C CA . LYS A 1 89 ? 4.733 -3.655 -0.731 1.00 95.75 89 LYS A CA 1
ATOM 721 C C . LYS A 1 89 ? 4.323 -3.167 -2.112 1.00 95.75 89 LYS A C 1
ATOM 723 O O . LYS A 1 89 ? 3.227 -3.470 -2.577 1.00 95.75 89 LYS A O 1
ATOM 728 N N . ILE A 1 90 ? 5.203 -2.442 -2.790 1.00 96.81 90 ILE A N 1
ATOM 729 C CA . ILE A 1 90 ? 5.023 -2.032 -4.188 1.00 96.81 90 ILE A CA 1
ATOM 730 C C . ILE A 1 90 ? 6.109 -2.719 -5.006 1.00 96.81 90 ILE A C 1
ATOM 732 O O . ILE A 1 90 ? 7.289 -2.453 -4.798 1.00 96.81 90 ILE A O 1
ATOM 736 N N . VAL A 1 91 ? 5.735 -3.583 -5.949 1.00 92.94 91 VAL A N 1
ATOM 737 C CA . VAL A 1 91 ? 6.699 -4.352 -6.754 1.00 92.94 91 VAL A CA 1
ATOM 738 C C . VAL A 1 91 ? 6.541 -4.007 -8.226 1.00 92.94 91 VAL A C 1
ATOM 740 O O . VAL A 1 91 ? 5.424 -3.908 -8.737 1.00 92.94 91 VAL A O 1
ATOM 743 N N . SER A 1 92 ? 7.657 -3.836 -8.932 1.00 86.19 92 SER A N 1
ATOM 744 C CA . SER A 1 92 ? 7.653 -3.751 -10.395 1.00 86.19 92 SER A CA 1
ATOM 745 C C . SER A 1 92 ? 7.640 -5.158 -10.999 1.00 86.19 92 SER A C 1
ATOM 747 O O . SER A 1 92 ? 8.518 -5.964 -10.689 1.00 86.19 92 SER A O 1
ATOM 749 N N . ARG A 1 93 ? 6.689 -5.448 -11.904 1.00 72.88 93 ARG A N 1
ATOM 750 C CA . ARG A 1 93 ? 6.542 -6.766 -12.573 1.00 72.88 93 ARG A CA 1
ATOM 751 C C . ARG A 1 93 ? 7.775 -7.195 -13.369 1.00 72.88 93 ARG A C 1
ATOM 753 O O . ARG A 1 93 ? 7.961 -8.362 -13.681 1.00 72.88 93 ARG A O 1
ATOM 760 N N . ASP A 1 94 ? 8.598 -6.216 -13.695 1.00 63.56 94 ASP A N 1
ATOM 761 C CA . ASP A 1 94 ? 9.566 -6.236 -14.770 1.00 63.56 94 ASP A CA 1
ATOM 762 C C . ASP A 1 94 ? 11.014 -6.315 -14.248 1.00 63.56 94 ASP A C 1
ATOM 764 O O . ASP A 1 94 ? 11.985 -5.984 -14.944 1.00 63.56 94 ASP A O 1
ATOM 768 N N . SER A 1 95 ? 11.169 -6.738 -12.995 1.00 53.44 95 SER A N 1
ATOM 769 C CA . SER A 1 95 ? 12.407 -6.674 -12.227 1.00 53.44 95 SER A CA 1
ATOM 770 C C . SER A 1 95 ? 13.221 -7.978 -12.258 1.00 53.44 95 SER A C 1
ATOM 772 O O . SER A 1 95 ? 13.543 -8.548 -11.233 1.00 53.44 95 SER A O 1
ATOM 774 N N . LEU A 1 96 ? 13.677 -8.396 -13.446 1.00 52.78 96 LEU A N 1
ATOM 775 C CA . LEU A 1 96 ? 14.895 -9.228 -13.547 1.00 52.78 96 LEU A CA 1
ATOM 776 C C . LEU A 1 96 ? 16.094 -8.458 -12.929 1.00 52.78 96 LEU A C 1
ATOM 778 O O . LEU A 1 96 ? 16.111 -7.223 -13.077 1.00 52.78 96 LEU A O 1
ATOM 782 N N . PRO A 1 97 ? 17.078 -9.152 -12.303 1.00 61.91 97 PRO A N 1
ATOM 783 C CA . PRO A 1 97 ? 17.508 -8.998 -10.896 1.00 61.91 97 PRO A CA 1
ATOM 784 C C . PRO A 1 97 ? 18.068 -7.624 -10.505 1.00 61.91 97 PRO A C 1
ATOM 786 O O . PRO A 1 97 ? 18.227 -6.754 -11.358 1.00 61.91 97 PRO A O 1
ATOM 789 N N . PHE A 1 98 ? 18.422 -7.462 -9.218 1.00 58.50 98 PHE A N 1
ATOM 790 C CA . PHE A 1 98 ? 19.177 -6.335 -8.637 1.00 58.50 98 PHE A CA 1
ATOM 791 C C . PHE A 1 98 ? 20.025 -5.571 -9.670 1.00 58.50 98 PHE A C 1
ATOM 793 O O . PHE A 1 98 ? 21.080 -6.017 -10.122 1.00 58.50 98 PHE A O 1
ATOM 800 N N . GLN A 1 99 ? 19.554 -4.382 -10.034 1.00 74.06 99 GLN A N 1
ATOM 801 C CA . GLN A 1 99 ? 20.333 -3.397 -10.769 1.00 74.06 99 GLN A CA 1
ATOM 802 C C . GLN A 1 99 ? 20.465 -2.184 -9.864 1.00 74.06 99 GLN A C 1
ATOM 804 O O . GLN A 1 99 ? 19.448 -1.634 -9.444 1.00 74.06 99 GLN A O 1
ATOM 809 N N . ALA A 1 100 ? 21.695 -1.731 -9.613 1.00 81.56 100 ALA A N 1
ATOM 810 C CA . ALA A 1 100 ? 21.956 -0.572 -8.756 1.00 81.56 100 ALA A CA 1
ATOM 811 C C . ALA A 1 100 ? 21.080 0.638 -9.135 1.00 81.56 100 ALA A C 1
ATOM 813 O O . ALA A 1 100 ? 20.537 1.307 -8.268 1.00 81.56 100 ALA A O 1
ATOM 814 N N . LYS A 1 101 ? 20.835 0.859 -10.436 1.00 86.50 101 LYS A N 1
ATOM 815 C CA . LYS A 1 101 ? 19.931 1.917 -10.918 1.00 86.50 101 LYS A CA 1
ATOM 816 C C . LYS A 1 101 ? 18.473 1.721 -10.486 1.00 86.50 101 LYS A C 1
ATOM 818 O O . LYS A 1 101 ? 17.836 2.686 -10.087 1.00 86.50 101 LYS A O 1
ATOM 823 N N . LYS A 1 102 ? 17.939 0.497 -10.557 1.00 86.75 102 LYS A N 1
ATOM 824 C CA . LYS A 1 102 ? 16.565 0.195 -10.117 1.00 86.75 102 LYS A CA 1
ATOM 825 C C . LYS A 1 102 ? 16.427 0.352 -8.602 1.00 86.75 102 LYS A C 1
ATOM 827 O O . LYS A 1 102 ? 15.420 0.883 -8.151 1.00 86.75 102 LYS A O 1
ATOM 832 N N . MET A 1 103 ? 17.450 -0.051 -7.847 1.00 89.25 103 MET A N 1
ATOM 833 C CA . MET A 1 103 ? 17.503 0.138 -6.394 1.00 89.25 103 MET A CA 1
ATOM 834 C C . MET A 1 103 ? 17.533 1.611 -6.004 1.00 89.25 103 MET A C 1
ATOM 836 O O . MET A 1 103 ? 16.719 2.020 -5.190 1.00 89.25 103 MET A O 1
ATOM 840 N N . LEU A 1 104 ? 18.366 2.428 -6.658 1.00 91.56 104 LEU A N 1
ATOM 841 C CA . LEU A 1 104 ? 18.379 3.879 -6.442 1.00 91.56 104 LEU A CA 1
ATOM 842 C C . LEU A 1 104 ? 17.004 4.506 -6.703 1.00 91.56 104 LEU A C 1
ATOM 844 O O . LEU A 1 104 ? 16.566 5.374 -5.955 1.00 91.56 104 LEU A O 1
ATOM 848 N N . VAL A 1 105 ? 16.299 4.052 -7.745 1.00 93.12 105 VAL A N 1
ATOM 849 C CA . VAL A 1 105 ? 14.922 4.493 -8.001 1.00 93.12 105 VAL A CA 1
ATOM 850 C C . VAL A 1 105 ? 13.985 4.031 -6.879 1.00 93.12 105 VAL A C 1
ATOM 852 O O . VAL A 1 105 ? 13.181 4.832 -6.415 1.00 93.12 105 VAL A O 1
ATOM 855 N N . ALA A 1 106 ? 14.077 2.782 -6.419 1.00 94.19 106 ALA A N 1
ATOM 856 C CA . ALA A 1 106 ? 13.258 2.287 -5.312 1.00 94.19 106 ALA A CA 1
ATOM 857 C C . ALA A 1 106 ? 13.496 3.085 -4.019 1.00 94.19 1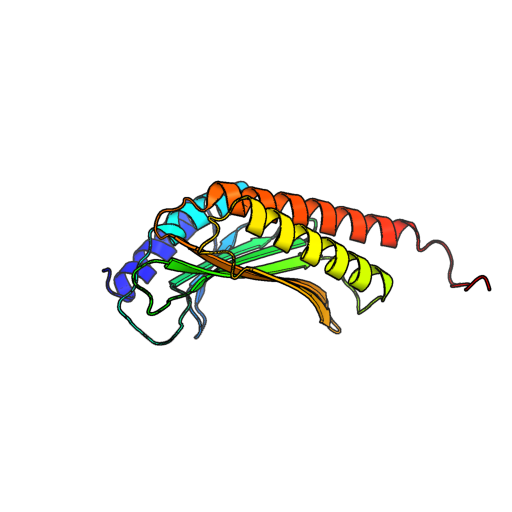06 ALA A C 1
ATOM 859 O O . ALA A 1 106 ? 12.531 3.517 -3.397 1.00 94.19 106 ALA A O 1
ATOM 860 N N . GLU A 1 107 ? 14.753 3.357 -3.661 1.00 95.69 107 GLU A N 1
ATOM 861 C CA . GLU A 1 107 ? 15.135 4.188 -2.511 1.00 95.69 107 GLU A CA 1
ATOM 862 C C . GLU A 1 107 ? 14.605 5.626 -2.647 1.00 95.69 107 GLU A C 1
ATOM 864 O O . GLU A 1 107 ? 13.977 6.147 -1.724 1.00 95.69 107 GLU A O 1
ATOM 869 N N . GLU A 1 108 ? 14.770 6.258 -3.818 1.00 97.00 108 GLU A N 1
ATOM 870 C CA . GLU A 1 108 ? 14.234 7.599 -4.108 1.00 97.00 108 GLU A CA 1
ATOM 871 C C . GLU A 1 108 ? 12.712 7.644 -3.891 1.00 97.00 108 GLU A C 1
ATOM 873 O O . GLU A 1 108 ? 12.176 8.566 -3.263 1.00 97.00 108 GLU A O 1
ATOM 878 N N . LYS A 1 109 ? 11.998 6.635 -4.404 1.00 97.31 109 LYS A N 1
ATOM 879 C CA . LYS A 1 109 ? 10.539 6.549 -4.289 1.00 97.31 109 LYS A CA 1
ATOM 880 C C . LYS A 1 109 ? 10.081 6.179 -2.882 1.00 97.31 109 LYS A C 1
ATOM 882 O O . LYS A 1 109 ? 9.062 6.712 -2.450 1.00 97.31 109 LYS A O 1
ATOM 887 N N . ALA A 1 110 ? 10.836 5.367 -2.149 1.00 97.81 110 ALA A N 1
ATOM 888 C CA . ALA A 1 110 ? 10.578 5.064 -0.747 1.00 97.81 110 ALA A CA 1
ATOM 889 C C . ALA A 1 110 ? 10.658 6.331 0.120 1.00 97.81 110 ALA A C 1
ATOM 891 O O . ALA A 1 110 ? 9.694 6.670 0.806 1.00 97.81 110 ALA A O 1
ATOM 892 N N . VAL A 1 111 ? 11.729 7.123 -0.017 1.00 97.75 111 VAL A N 1
ATOM 893 C CA . VAL A 1 111 ? 11.876 8.410 0.691 1.00 97.75 111 VAL A CA 1
ATOM 894 C C . VAL A 1 111 ? 10.737 9.374 0.340 1.00 97.75 111 VAL A C 1
ATOM 896 O O . VAL A 1 111 ? 10.182 10.049 1.213 1.00 97.75 111 VAL A O 1
ATOM 899 N N . LYS A 1 112 ? 10.351 9.437 -0.942 1.00 97.81 112 LYS A N 1
ATOM 900 C CA . LYS A 1 112 ? 9.208 10.246 -1.388 1.00 97.81 112 LYS A CA 1
ATOM 901 C C . LYS A 1 112 ? 7.903 9.777 -0.741 1.00 97.81 112 LYS A C 1
ATOM 903 O O . LYS A 1 112 ? 7.147 10.624 -0.266 1.00 97.81 112 LYS A O 1
ATOM 908 N N . LEU A 1 113 ? 7.648 8.468 -0.718 1.00 97.56 113 LEU A N 1
ATOM 909 C CA . LEU A 1 113 ? 6.454 7.879 -0.116 1.00 97.56 113 LEU A CA 1
ATOM 910 C C . LEU A 1 113 ? 6.383 8.192 1.375 1.00 97.56 113 LEU A C 1
ATOM 912 O O . LEU A 1 113 ? 5.379 8.729 1.834 1.00 97.56 113 LEU A O 1
ATOM 916 N N . GLU A 1 114 ? 7.467 7.945 2.108 1.00 96.81 114 GLU A N 1
ATOM 917 C CA . GLU A 1 114 ? 7.541 8.221 3.540 1.00 96.81 114 GLU A CA 1
ATOM 918 C C . GLU A 1 114 ? 7.233 9.692 3.846 1.00 96.81 114 GLU A C 1
ATOM 920 O O . GLU A 1 114 ? 6.410 9.995 4.714 1.00 96.81 114 GLU A O 1
ATOM 925 N N . ARG A 1 115 ? 7.838 10.620 3.092 1.00 96.00 115 ARG A N 1
ATOM 926 C CA . ARG A 1 115 ? 7.591 12.059 3.252 1.00 96.00 115 ARG A CA 1
ATOM 927 C C . ARG A 1 115 ? 6.123 12.413 3.020 1.00 96.00 115 ARG A C 1
ATOM 929 O O . ARG A 1 115 ? 5.524 13.083 3.858 1.00 96.00 115 ARG A O 1
ATOM 936 N N . VAL A 1 116 ? 5.545 11.958 1.909 1.00 95.69 116 VAL A N 1
ATOM 937 C CA . VAL A 1 116 ? 4.152 12.262 1.544 1.00 95.69 116 VAL A CA 1
ATOM 938 C C . VAL A 1 116 ? 3.175 11.695 2.577 1.00 95.69 116 VAL A C 1
ATOM 940 O O . VAL A 1 116 ? 2.213 12.364 2.954 1.00 95.69 116 VAL A O 1
ATOM 943 N N . LEU A 1 117 ? 3.433 10.492 3.090 1.00 94.94 117 LEU A N 1
ATOM 944 C CA . LEU A 1 117 ? 2.605 9.892 4.134 1.00 94.94 117 LEU A CA 1
ATOM 945 C C . LEU A 1 117 ? 2.716 10.647 5.467 1.00 94.94 117 LEU A C 1
ATOM 947 O O . LEU A 1 117 ? 1.699 10.898 6.111 1.00 94.94 117 LEU A O 1
ATOM 951 N N . LYS A 1 118 ? 3.916 11.101 5.852 1.00 94.25 118 LYS A N 1
ATOM 952 C CA . LYS A 1 118 ? 4.117 11.952 7.044 1.00 94.25 118 LYS A CA 1
ATOM 953 C C . LYS A 1 118 ? 3.447 13.327 6.932 1.00 94.25 118 LYS A C 1
ATOM 955 O O . LYS A 1 118 ? 3.146 13.944 7.959 1.00 94.25 118 LYS A O 1
ATOM 960 N N . GLU A 1 119 ? 3.256 13.836 5.717 1.00 93.50 119 GLU A N 1
ATOM 961 C CA . GLU A 1 119 ? 2.557 15.100 5.460 1.00 93.50 119 GLU A CA 1
ATOM 962 C C . GLU A 1 119 ? 1.045 14.973 5.630 1.00 93.50 119 GLU A C 1
ATOM 964 O O . GLU A 1 119 ? 0.428 15.882 6.188 1.00 93.50 119 GLU A O 1
ATOM 969 N N . ILE A 1 120 ? 0.456 13.862 5.179 1.00 93.44 120 ILE A N 1
ATOM 970 C CA . ILE A 1 120 ? -0.990 13.650 5.298 1.00 93.44 120 ILE A CA 1
ATOM 971 C C . ILE A 1 120 ? -1.375 13.153 6.693 1.00 93.44 120 ILE A C 1
ATOM 973 O O . ILE A 1 120 ? -2.368 13.622 7.238 1.00 93.44 120 ILE A O 1
ATOM 977 N N . LEU A 1 121 ? -0.587 12.264 7.306 1.00 91.25 121 LEU A N 1
ATOM 978 C CA . LEU A 1 121 ? -0.911 11.700 8.614 1.00 91.25 121 LEU A CA 1
ATOM 979 C C . LEU A 1 121 ? -0.776 12.743 9.739 1.00 91.25 121 LEU A C 1
ATOM 981 O O . LEU A 1 121 ? 0.120 13.599 9.696 1.00 91.25 121 LEU A O 1
ATOM 985 N N . PRO A 1 122 ? -1.625 12.675 10.787 1.00 87.38 122 PRO A N 1
ATOM 986 C CA . PRO A 1 122 ? -1.494 13.564 11.934 1.00 87.38 122 PRO A CA 1
ATOM 987 C C . PRO A 1 122 ? -0.136 13.378 12.618 1.00 87.38 122 PRO A C 1
ATOM 989 O O . PRO A 1 122 ? 0.470 12.306 12.556 1.00 87.38 122 PRO A O 1
ATOM 992 N N . LYS A 1 123 ? 0.363 14.433 13.271 1.00 83.62 123 LYS A N 1
ATOM 993 C CA . LYS A 1 123 ? 1.740 14.482 13.795 1.00 83.62 123 LYS A CA 1
ATOM 994 C C . LYS A 1 123 ? 2.046 13.354 14.779 1.00 83.62 123 LYS A C 1
ATOM 996 O O . LYS A 1 123 ? 3.187 12.903 14.831 1.00 83.62 123 LYS A O 1
ATOM 1001 N N . GLU A 1 124 ? 1.039 12.904 15.517 1.00 81.69 124 GLU A N 1
ATOM 1002 C CA . GLU A 1 124 ? 1.130 11.843 16.518 1.00 81.69 124 GLU A CA 1
ATOM 1003 C C . GLU A 1 124 ? 1.263 10.437 15.897 1.00 81.69 124 GLU A C 1
ATOM 1005 O O . GLU A 1 124 ? 1.597 9.496 16.607 1.00 81.69 124 GLU A O 1
ATOM 1010 N N . TYR A 1 125 ? 1.042 10.295 14.582 1.00 76.62 125 TYR A N 1
ATOM 1011 C CA . TYR A 1 125 ? 1.006 9.021 13.845 1.00 76.62 125 TYR A CA 1
ATOM 1012 C C . TYR A 1 125 ? 2.014 8.997 12.687 1.00 76.62 125 TYR A C 1
ATOM 1014 O O . TYR A 1 125 ? 1.781 8.404 11.640 1.00 76.62 125 TYR A O 1
ATOM 1022 N N . ARG A 1 126 ? 3.153 9.675 12.857 1.00 73.56 126 ARG A N 1
ATOM 1023 C CA . ARG A 1 126 ? 4.232 9.738 11.855 1.00 73.56 126 ARG A CA 1
ATOM 1024 C C . ARG A 1 126 ? 5.223 8.578 11.934 1.00 73.56 126 ARG A C 1
ATOM 1026 O O . ARG A 1 126 ? 6.315 8.691 11.371 1.00 73.56 126 ARG A O 1
ATOM 1033 N N . ASP A 1 127 ? 4.850 7.492 12.610 1.00 85.44 127 ASP A N 1
ATOM 1034 C CA . ASP A 1 127 ? 5.564 6.221 12.513 1.00 85.44 127 ASP A CA 1
ATOM 1035 C C . ASP A 1 127 ? 5.257 5.608 11.141 1.00 85.44 127 ASP A C 1
ATOM 1037 O O . ASP A 1 127 ? 4.327 4.825 10.951 1.00 85.44 127 ASP A O 1
ATOM 1041 N N . VAL A 1 128 ? 5.976 6.129 10.152 1.00 92.69 128 VAL A N 1
ATOM 1042 C CA . VAL A 1 128 ? 5.927 5.751 8.747 1.00 92.69 128 VAL A CA 1
ATOM 1043 C C . VAL A 1 128 ? 7.340 5.369 8.369 1.00 92.69 128 VAL A C 1
ATOM 1045 O O . VAL A 1 128 ? 8.269 6.157 8.577 1.00 92.69 128 VAL A O 1
ATOM 1048 N N . TYR A 1 129 ? 7.460 4.196 7.774 1.00 95.50 129 TYR A N 1
ATOM 1049 C CA . TYR A 1 129 ? 8.699 3.658 7.256 1.00 95.50 129 TYR A CA 1
ATOM 1050 C C . TYR A 1 129 ? 8.466 3.208 5.822 1.00 95.50 129 TYR A C 1
ATOM 1052 O O . TYR A 1 129 ? 7.529 2.451 5.559 1.00 95.50 129 TYR A O 1
ATOM 1060 N N . ALA A 1 130 ? 9.305 3.666 4.900 1.00 96.75 130 ALA A N 1
ATOM 1061 C CA . ALA A 1 130 ? 9.364 3.090 3.569 1.00 96.75 130 ALA A CA 1
ATOM 1062 C C . ALA A 1 130 ? 10.816 2.854 3.163 1.00 96.75 130 ALA A C 1
ATOM 1064 O O . ALA A 1 130 ? 11.664 3.728 3.336 1.00 96.75 130 ALA A O 1
ATOM 1065 N N . GLU A 1 131 ? 11.091 1.697 2.570 1.00 96.81 131 GLU A N 1
ATOM 1066 C CA . GLU A 1 131 ? 12.443 1.307 2.174 1.00 96.81 131 GLU A CA 1
ATOM 1067 C C . GLU A 1 131 ? 12.447 0.715 0.769 1.00 96.81 131 GLU A C 1
ATOM 1069 O O . GLU A 1 131 ? 11.608 -0.117 0.423 1.00 96.81 131 GLU A O 1
ATOM 1074 N N . GLY A 1 132 ? 13.395 1.165 -0.054 1.00 93.94 132 GLY A N 1
ATOM 1075 C CA . GLY A 1 132 ? 13.661 0.557 -1.348 1.00 93.94 132 GLY A CA 1
ATOM 1076 C C . GLY A 1 132 ? 14.471 -0.716 -1.150 1.00 93.94 132 GLY A C 1
ATOM 1077 O O . GLY A 1 132 ? 15.598 -0.656 -0.676 1.00 93.94 132 GLY A O 1
ATOM 1078 N N . ASN A 1 133 ? 13.914 -1.854 -1.543 1.00 91.19 133 ASN A N 1
ATOM 1079 C CA . ASN A 1 133 ? 14.504 -3.172 -1.354 1.00 91.19 133 ASN A CA 1
ATOM 1080 C C . ASN A 1 133 ? 14.578 -3.946 -2.677 1.00 91.19 133 ASN A C 1
ATOM 1082 O O . ASN A 1 133 ? 13.941 -3.619 -3.685 1.00 91.19 133 ASN A O 1
ATOM 1086 N N . GLY A 1 134 ? 15.391 -4.998 -2.690 1.00 87.12 134 GLY A N 1
ATOM 1087 C CA . GLY A 1 134 ? 15.525 -5.856 -3.856 1.00 87.12 134 GLY A CA 1
ATOM 1088 C C . GLY A 1 134 ? 16.138 -7.204 -3.526 1.00 87.12 134 GLY A C 1
ATOM 1089 O O . GLY A 1 134 ? 16.917 -7.344 -2.587 1.00 87.12 134 GLY A O 1
ATOM 1090 N N . ASN A 1 135 ? 15.769 -8.209 -4.309 1.00 83.81 135 ASN A N 1
ATOM 1091 C CA . ASN A 1 135 ? 16.345 -9.546 -4.259 1.00 83.81 135 ASN A CA 1
ATOM 1092 C C . ASN A 1 135 ? 16.615 -10.053 -5.690 1.00 83.81 135 ASN A C 1
ATOM 1094 O O . ASN A 1 135 ? 16.581 -9.295 -6.662 1.00 83.81 135 ASN A O 1
ATOM 1098 N N . GLU A 1 136 ? 16.931 -11.338 -5.820 1.00 74.31 136 GLU A N 1
ATOM 1099 C CA . GLU A 1 136 ? 17.234 -11.981 -7.104 1.00 74.31 136 GLU A CA 1
ATOM 1100 C C . GLU A 1 136 ? 16.060 -11.982 -8.100 1.00 74.31 136 GLU A C 1
ATOM 1102 O O . GLU A 1 136 ? 16.281 -12.079 -9.306 1.00 74.31 136 GLU A O 1
ATOM 1107 N N . ASN A 1 137 ? 14.829 -11.822 -7.610 1.00 78.00 137 ASN A N 1
ATOM 1108 C CA . ASN A 1 137 ? 13.601 -11.923 -8.393 1.00 78.00 137 ASN A CA 1
ATOM 1109 C C . ASN A 1 137 ? 12.898 -10.581 -8.599 1.00 78.00 137 ASN A C 1
ATOM 1111 O O . ASN A 1 137 ? 12.073 -10.472 -9.504 1.00 78.00 137 ASN A O 1
ATOM 1115 N N . GLU A 1 138 ? 13.158 -9.593 -7.737 1.00 86.00 138 GLU A N 1
ATOM 1116 C CA . GLU A 1 138 ? 12.381 -8.360 -7.740 1.00 86.00 138 GLU A CA 1
ATOM 1117 C C . GLU A 1 138 ? 13.090 -7.139 -7.143 1.00 86.00 138 GLU A C 1
ATOM 1119 O O . GLU A 1 138 ? 13.961 -7.240 -6.282 1.00 86.00 138 GLU A O 1
ATOM 1124 N N . THR A 1 139 ? 12.652 -5.956 -7.577 1.00 89.69 139 THR A N 1
ATOM 1125 C CA . THR A 1 139 ? 12.925 -4.657 -6.945 1.00 89.69 139 THR A CA 1
ATOM 1126 C C . THR A 1 139 ? 11.603 -4.046 -6.502 1.00 89.69 139 THR A C 1
ATOM 1128 O O . THR A 1 139 ? 10.636 -4.015 -7.275 1.00 89.69 139 THR A O 1
ATOM 1131 N N . TYR A 1 140 ? 11.556 -3.571 -5.264 1.00 93.38 140 TYR A N 1
ATOM 1132 C CA . TYR A 1 140 ? 10.317 -3.196 -4.604 1.00 93.38 140 TYR A CA 1
ATOM 1133 C C . TYR A 1 140 ? 10.519 -2.121 -3.538 1.00 93.38 140 TYR A C 1
ATOM 1135 O O . TYR A 1 140 ? 11.638 -1.768 -3.186 1.00 93.38 140 TYR A O 1
ATOM 1143 N N . ILE A 1 141 ? 9.406 -1.593 -3.046 1.00 96.25 141 ILE A N 1
ATOM 1144 C CA . ILE A 1 141 ? 9.353 -0.681 -1.908 1.00 96.25 141 ILE A CA 1
ATOM 1145 C C . ILE A 1 141 ? 8.543 -1.376 -0.824 1.00 96.25 141 ILE A C 1
ATOM 1147 O O . ILE A 1 141 ? 7.380 -1.709 -1.070 1.00 96.25 141 ILE A O 1
ATOM 1151 N N . ASP A 1 142 ? 9.139 -1.585 0.343 1.00 96.94 142 ASP A N 1
ATOM 1152 C CA . ASP A 1 142 ? 8.396 -1.972 1.539 1.00 96.94 142 ASP A CA 1
ATOM 1153 C C . ASP A 1 142 ? 7.829 -0.727 2.207 1.00 96.94 142 ASP A C 1
ATOM 1155 O O . ASP A 1 142 ? 8.434 0.346 2.186 1.00 96.94 142 ASP A O 1
ATOM 1159 N N . LEU A 1 143 ? 6.647 -0.873 2.792 1.00 96.62 143 LEU A N 1
ATOM 1160 C CA . LEU A 1 143 ? 5.931 0.205 3.446 1.00 96.62 143 LEU A CA 1
ATOM 1161 C C . LEU A 1 143 ? 5.332 -0.280 4.762 1.00 96.62 143 LEU A C 1
ATOM 1163 O O . LEU A 1 143 ? 4.709 -1.338 4.842 1.00 96.62 143 LEU A O 1
ATOM 1167 N N . PHE A 1 144 ? 5.433 0.571 5.767 1.00 94.94 144 PHE A N 1
ATOM 1168 C CA . PHE A 1 144 ? 4.777 0.428 7.049 1.00 94.94 144 PHE A CA 1
ATOM 1169 C C . PHE A 1 144 ? 4.269 1.796 7.505 1.00 94.94 144 PHE A C 1
ATOM 1171 O O . PHE A 1 144 ? 4.972 2.799 7.368 1.00 94.94 144 PHE A O 1
ATOM 1178 N N . PHE A 1 145 ? 3.054 1.849 8.047 1.00 94.00 145 PHE A N 1
ATOM 1179 C CA . PHE A 1 145 ? 2.527 3.063 8.669 1.00 94.00 145 PHE A CA 1
ATOM 1180 C C . PHE A 1 145 ? 1.386 2.771 9.643 1.00 94.00 145 PHE A C 1
ATOM 1182 O O . PHE A 1 145 ? 0.609 1.829 9.460 1.00 94.00 145 PHE A O 1
ATOM 1189 N N . ASP A 1 146 ? 1.241 3.647 10.633 1.00 92.12 146 ASP A N 1
ATOM 1190 C CA . ASP A 1 146 ? 0.087 3.678 11.525 1.00 92.12 146 ASP A CA 1
ATOM 1191 C C . ASP A 1 146 ? -0.876 4.817 11.147 1.00 92.12 146 ASP A C 1
ATOM 1193 O O . ASP A 1 146 ? -0.475 5.899 10.722 1.00 92.12 146 ASP A O 1
ATOM 1197 N N . THR A 1 147 ? -2.177 4.589 11.324 1.00 90.81 147 THR A N 1
ATOM 1198 C CA . THR A 1 147 ? -3.217 5.619 11.178 1.00 90.81 147 THR A CA 1
ATOM 1199 C C . THR A 1 147 ? -4.061 5.682 12.439 1.00 90.81 147 THR A C 1
ATOM 1201 O O . THR A 1 147 ? -4.295 4.639 13.053 1.00 90.81 147 THR A O 1
ATOM 1204 N N . PRO A 1 148 ? -4.651 6.836 12.795 1.00 88.94 148 PRO A N 1
ATOM 1205 C CA . PRO A 1 148 ? -5.770 6.830 13.728 1.00 88.94 148 PRO A CA 1
ATOM 1206 C C . PRO A 1 148 ? -6.847 5.853 13.242 1.00 88.94 148 PRO A C 1
ATOM 1208 O O . PRO A 1 148 ? -7.057 5.688 12.031 1.00 88.94 148 PRO A O 1
ATOM 1211 N N . LYS A 1 149 ? -7.550 5.194 14.166 1.00 84.25 149 LYS A N 1
ATOM 1212 C CA . LYS A 1 149 ? -8.731 4.417 13.768 1.00 84.25 149 LYS A CA 1
ATOM 1213 C C . LYS A 1 149 ? -9.747 5.339 13.091 1.00 84.25 149 LYS A C 1
ATOM 1215 O O . LYS A 1 149 ? -10.012 6.434 13.578 1.00 84.25 149 LYS A O 1
ATOM 1220 N N . ASN A 1 150 ? -10.336 4.871 11.992 1.00 80.81 150 ASN A N 1
ATOM 1221 C CA . ASN A 1 150 ? -11.318 5.610 11.187 1.00 80.81 150 ASN A CA 1
ATOM 1222 C C . ASN A 1 150 ? -10.779 6.888 10.514 1.00 80.81 150 ASN A C 1
ATOM 1224 O O . ASN A 1 150 ? -11.566 7.771 10.174 1.00 80.81 150 ASN A O 1
ATOM 1228 N N . TYR A 1 151 ? -9.460 7.013 10.332 1.00 86.81 151 TYR A N 1
ATOM 1229 C CA . TYR A 1 151 ? -8.848 8.167 9.664 1.00 86.81 151 TYR A CA 1
ATOM 1230 C C . TYR A 1 151 ? -9.217 8.280 8.169 1.00 86.81 151 TYR A C 1
ATOM 1232 O O . TYR A 1 151 ? -9.104 9.357 7.586 1.00 86.81 151 TYR A O 1
ATOM 1240 N N . GLY A 1 152 ? -9.719 7.205 7.558 1.00 90.06 152 GLY A N 1
ATOM 1241 C CA . GLY A 1 152 ? -9.988 7.113 6.132 1.00 90.06 152 GLY A CA 1
ATOM 1242 C C . GLY A 1 152 ? -8.732 6.687 5.384 1.00 90.06 152 GLY A C 1
ATOM 1243 O O . GLY A 1 152 ? -7.749 7.425 5.322 1.00 90.06 152 GLY A O 1
ATOM 1244 N N . ILE A 1 153 ? -8.758 5.498 4.782 1.00 92.62 153 ILE A N 1
ATOM 1245 C CA . ILE A 1 153 ? -7.594 4.967 4.056 1.00 92.62 153 ILE A CA 1
ATOM 1246 C C . ILE A 1 153 ? -7.389 5.615 2.678 1.00 92.62 153 ILE A C 1
ATOM 1248 O O . ILE A 1 153 ? -6.293 5.553 2.130 1.00 92.62 153 ILE A O 1
ATOM 1252 N N . ASP A 1 154 ? -8.413 6.255 2.109 1.00 94.00 154 ASP A N 1
ATOM 1253 C CA . ASP A 1 154 ? -8.364 6.752 0.728 1.00 94.00 154 ASP A CA 1
ATOM 1254 C C . ASP A 1 154 ? -7.223 7.733 0.450 1.00 94.00 154 ASP A C 1
ATOM 1256 O O . ASP A 1 154 ? -6.482 7.489 -0.500 1.00 94.00 154 ASP A O 1
ATOM 1260 N N . PRO A 1 155 ? -7.016 8.808 1.242 1.00 93.81 155 PRO A N 1
ATOM 1261 C CA . PRO A 1 155 ? -5.959 9.771 0.943 1.00 93.81 155 PRO A CA 1
ATOM 1262 C C . PRO A 1 155 ? -4.573 9.124 0.966 1.00 93.81 155 PRO A C 1
ATOM 1264 O O . PRO A 1 155 ? -3.690 9.533 0.225 1.00 93.81 155 PRO A O 1
ATOM 1267 N N . ILE A 1 156 ? -4.392 8.097 1.798 1.00 94.94 156 ILE A N 1
ATOM 1268 C CA . ILE A 1 156 ? -3.152 7.328 1.901 1.00 94.94 156 ILE A CA 1
ATOM 1269 C C . ILE A 1 156 ? -2.992 6.422 0.682 1.00 94.94 156 ILE A C 1
ATOM 1271 O O . ILE A 1 156 ? -1.942 6.416 0.042 1.00 94.94 156 ILE A O 1
ATOM 1275 N N . PHE A 1 157 ? -4.050 5.690 0.338 1.00 96.50 157 PHE A N 1
ATOM 1276 C CA . PHE A 1 157 ? -4.056 4.770 -0.789 1.00 96.50 157 PHE A CA 1
ATOM 1277 C C . PHE A 1 157 ? -3.781 5.487 -2.117 1.00 96.50 157 PHE A C 1
ATOM 1279 O O . PHE A 1 157 ? -2.994 4.985 -2.917 1.00 96.50 157 PHE A O 1
ATOM 1286 N N . GLU A 1 158 ? -4.334 6.688 -2.325 1.00 96.25 158 GLU A N 1
ATOM 1287 C CA . GLU A 1 158 ? -4.028 7.495 -3.515 1.00 96.25 158 GLU A CA 1
ATOM 1288 C C . GLU A 1 158 ? -2.539 7.830 -3.615 1.00 96.25 158 GLU A C 1
ATOM 1290 O O . GLU A 1 158 ? -1.947 7.676 -4.678 1.00 96.25 158 GLU A O 1
ATOM 1295 N N . ARG A 1 159 ? -1.897 8.219 -2.507 1.00 97.00 159 ARG A N 1
ATOM 1296 C CA . ARG A 1 159 ? -0.459 8.533 -2.515 1.00 97.00 159 ARG A CA 1
ATOM 1297 C C . ARG A 1 159 ? 0.407 7.305 -2.766 1.00 97.00 159 ARG A C 1
ATOM 1299 O O . ARG A 1 159 ? 1.411 7.408 -3.467 1.00 97.00 159 ARG A O 1
ATOM 1306 N N . ILE A 1 160 ? 0.010 6.148 -2.235 1.00 97.69 160 ILE A N 1
ATOM 1307 C CA . ILE A 1 160 ? 0.671 4.868 -2.520 1.00 97.69 160 ILE A CA 1
ATOM 1308 C C . ILE A 1 160 ? 0.591 4.559 -4.019 1.00 97.69 160 ILE A C 1
ATOM 1310 O O . ILE A 1 160 ? 1.607 4.221 -4.620 1.00 97.69 160 ILE A O 1
ATOM 1314 N N . VAL A 1 161 ? -0.588 4.713 -4.629 1.00 97.69 161 VAL A N 1
ATOM 1315 C CA . VAL A 1 161 ? -0.792 4.484 -6.068 1.00 97.69 161 VAL A CA 1
ATOM 1316 C C . VAL A 1 161 ? 0.028 5.460 -6.909 1.00 97.69 161 VAL A C 1
ATOM 1318 O O . VAL A 1 161 ? 0.750 5.018 -7.795 1.00 97.69 161 VAL A O 1
ATOM 1321 N N . GLU A 1 162 ? -0.015 6.759 -6.607 1.00 97.38 162 GLU A N 1
ATOM 1322 C CA . GLU A 1 162 ? 0.759 7.777 -7.333 1.00 97.38 162 GLU A CA 1
ATOM 1323 C C . GLU A 1 162 ? 2.266 7.473 -7.312 1.00 97.38 162 GLU A C 1
ATOM 1325 O O . GLU A 1 162 ? 2.948 7.580 -8.334 1.00 97.38 162 GLU A O 1
ATOM 1330 N N . VAL A 1 163 ? 2.806 7.077 -6.152 1.00 97.19 163 VAL A N 1
ATOM 1331 C CA . VAL A 1 163 ? 4.220 6.689 -6.046 1.00 97.19 163 VAL A CA 1
ATOM 1332 C C . VAL A 1 163 ? 4.491 5.371 -6.768 1.00 97.19 163 VAL A C 1
ATOM 1334 O O . VAL A 1 163 ? 5.545 5.242 -7.388 1.00 97.19 163 VAL A O 1
ATOM 1337 N N . ALA A 1 164 ? 3.566 4.411 -6.728 1.00 96.94 164 ALA A N 1
ATOM 1338 C CA . ALA A 1 164 ? 3.703 3.147 -7.442 1.00 96.94 164 ALA A CA 1
ATOM 1339 C C . ALA A 1 164 ? 3.756 3.349 -8.962 1.00 96.94 164 ALA A C 1
ATOM 1341 O O . ALA A 1 164 ? 4.625 2.786 -9.623 1.00 96.94 164 ALA A O 1
ATOM 1342 N N . GLU A 1 165 ? 2.885 4.192 -9.514 1.00 96.38 165 GLU A N 1
ATOM 1343 C CA . GLU A 1 165 ? 2.865 4.515 -10.943 1.00 96.38 165 GLU A CA 1
ATOM 1344 C C . GLU A 1 165 ? 4.148 5.238 -11.383 1.00 96.38 165 GLU A C 1
ATOM 1346 O O . GLU A 1 165 ? 4.763 4.848 -12.377 1.00 96.38 165 GLU A O 1
ATOM 1351 N N . ASP A 1 166 ? 4.613 6.222 -10.604 1.00 96.38 166 ASP A N 1
ATOM 1352 C CA . ASP A 1 166 ? 5.898 6.909 -10.825 1.00 96.38 166 ASP A CA 1
ATOM 1353 C C . ASP A 1 166 ? 7.080 5.923 -10.741 1.00 96.38 166 ASP A C 1
ATOM 1355 O O . ASP A 1 166 ? 7.975 5.925 -11.590 1.00 96.38 166 ASP A O 1
ATOM 1359 N N . PHE A 1 167 ? 7.066 5.020 -9.757 1.00 95.12 167 PHE A N 1
ATOM 1360 C CA . PHE A 1 167 ? 8.067 3.965 -9.610 1.00 95.12 167 PHE A CA 1
ATOM 1361 C C . PHE A 1 167 ? 8.110 3.051 -10.838 1.00 95.12 167 PHE A C 1
ATOM 1363 O O . PHE A 1 167 ? 9.174 2.867 -11.433 1.00 95.12 167 PHE A O 1
ATOM 1370 N N . TRP A 1 168 ? 6.967 2.511 -11.262 1.00 93.88 168 TRP A N 1
ATOM 1371 C CA . TRP A 1 168 ? 6.904 1.610 -12.411 1.00 93.88 168 TRP A CA 1
ATOM 1372 C C . TRP A 1 168 ? 7.306 2.300 -13.716 1.00 93.88 168 TRP A C 1
ATOM 1374 O O . TRP A 1 168 ? 8.065 1.711 -14.488 1.00 93.88 168 TRP A O 1
ATOM 1384 N N . SER A 1 169 ? 6.875 3.547 -13.933 1.00 92.50 169 SER A N 1
ATOM 1385 C CA . SER A 1 169 ? 7.270 4.338 -15.107 1.00 92.50 169 SER A CA 1
ATOM 1386 C C . SER A 1 169 ? 8.787 4.516 -15.170 1.00 92.50 169 SER A C 1
ATOM 1388 O O . SER A 1 169 ? 9.410 4.229 -16.190 1.00 92.50 169 SER A O 1
ATOM 1390 N N . ARG A 1 170 ? 9.415 4.904 -14.054 1.00 91.50 170 ARG A N 1
ATOM 1391 C CA . ARG A 1 170 ? 10.869 5.119 -13.984 1.00 91.50 170 ARG A CA 1
ATOM 1392 C C . ARG A 1 170 ? 11.659 3.836 -14.228 1.00 91.50 170 ARG A C 1
ATOM 1394 O O . ARG A 1 170 ? 12.696 3.865 -14.887 1.00 91.50 170 ARG A O 1
ATOM 1401 N N . ILE A 1 171 ? 11.177 2.704 -13.716 1.00 88.50 171 ILE A N 1
ATOM 1402 C CA . ILE A 1 171 ? 11.800 1.398 -13.964 1.00 88.50 171 ILE A CA 1
ATOM 1403 C C . ILE A 1 171 ? 11.679 0.996 -15.442 1.00 88.50 171 ILE A C 1
ATOM 1405 O O . ILE A 1 171 ? 12.631 0.434 -15.988 1.00 88.50 171 ILE A O 1
ATOM 1409 N N . ALA A 1 172 ? 10.557 1.301 -16.100 1.00 86.75 172 ALA A N 1
ATOM 1410 C CA . ALA A 1 172 ? 10.377 1.051 -17.530 1.00 86.75 172 ALA A CA 1
ATOM 1411 C C . ALA A 1 172 ? 11.331 1.904 -18.393 1.00 86.75 172 ALA A C 1
ATOM 1413 O O . ALA A 1 172 ? 11.979 1.371 -19.297 1.00 86.75 172 ALA A O 1
ATOM 1414 N N . ASP A 1 173 ? 11.515 3.185 -18.061 1.00 84.88 173 ASP A N 1
ATOM 1415 C CA . ASP A 1 173 ? 12.426 4.092 -18.784 1.00 84.88 173 ASP A CA 1
ATOM 1416 C C . ASP A 1 173 ? 13.893 3.631 -18.718 1.00 84.88 173 ASP A C 1
ATOM 1418 O O . ASP A 1 173 ? 14.644 3.696 -19.700 1.00 84.88 173 ASP A O 1
ATOM 1422 N N . LEU A 1 174 ? 14.317 3.101 -17.563 1.00 80.62 174 LEU A N 1
ATOM 1423 C CA . LEU A 1 174 ? 15.658 2.530 -17.404 1.00 80.62 174 LEU A CA 1
ATOM 1424 C C . LEU A 1 174 ? 15.911 1.366 -18.370 1.00 80.62 174 LEU A C 1
ATOM 1426 O O . LEU A 1 174 ? 17.041 1.199 -18.834 1.00 80.62 174 LEU A O 1
ATOM 1430 N N . LYS A 1 175 ? 14.877 0.586 -18.705 1.00 64.62 175 LYS A N 1
ATOM 1431 C CA . LYS A 1 175 ? 14.984 -0.503 -19.686 1.00 64.62 175 LYS A CA 1
ATOM 1432 C C . LYS A 1 175 ? 15.125 0.014 -21.108 1.00 64.62 175 LYS A C 1
ATOM 1434 O O . LYS 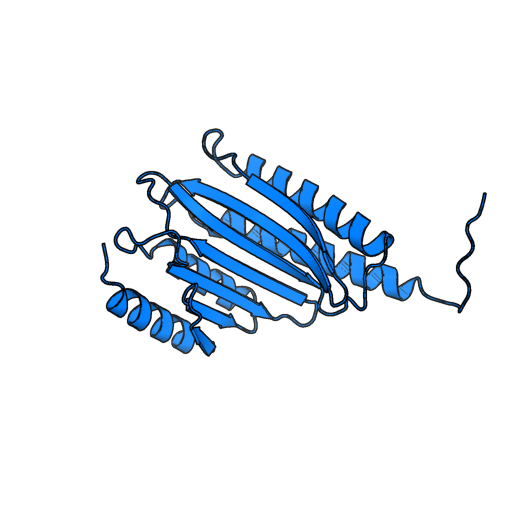A 1 175 ? 15.945 -0.513 -21.850 1.00 64.62 175 LYS A O 1
ATOM 1439 N N . MET A 1 176 ? 14.387 1.060 -21.480 1.00 55.12 176 MET A N 1
ATOM 1440 C CA . MET A 1 176 ? 14.540 1.690 -22.799 1.00 55.12 176 MET A CA 1
ATOM 1441 C C . MET A 1 176 ? 15.950 2.261 -23.014 1.00 55.12 176 MET A C 1
ATOM 1443 O O . MET A 1 176 ? 16.395 2.390 -24.149 1.00 55.12 176 MET A O 1
ATOM 1447 N N . THR A 1 177 ? 16.673 2.553 -21.930 1.00 54.78 177 THR A N 1
ATOM 1448 C CA . THR A 1 177 ? 18.059 3.041 -21.974 1.00 54.78 177 THR A CA 1
ATOM 1449 C C . THR A 1 177 ? 19.093 1.906 -22.124 1.00 54.78 177 THR A C 1
ATOM 1451 O O . THR A 1 177 ? 20.255 2.174 -22.427 1.00 54.78 177 THR A O 1
ATOM 1454 N N . GLN A 1 178 ? 18.713 0.629 -21.975 1.00 45.88 178 GLN A N 1
ATOM 1455 C CA . GLN A 1 178 ? 19.554 -0.509 -22.377 1.00 45.88 178 GLN A CA 1
ATOM 1456 C C . GLN A 1 178 ? 19.514 -0.683 -23.907 1.00 45.88 178 GLN A C 1
ATOM 1458 O O . GLN A 1 178 ? 18.877 -1.589 -24.438 1.00 45.88 178 GLN A O 1
ATOM 1463 N N . VAL A 1 179 ? 20.227 0.187 -24.625 1.00 39.59 179 VAL A N 1
ATOM 1464 C CA . VAL A 1 179 ? 20.568 0.006 -26.043 1.00 39.59 179 VAL A CA 1
ATOM 1465 C C . VAL A 1 179 ? 22.076 -0.243 -26.139 1.00 39.59 179 VAL A C 1
ATOM 1467 O O . VAL A 1 179 ? 22.871 0.680 -25.990 1.00 39.59 179 VAL A O 1
ATOM 1470 N N . GLY A 1 180 ? 22.461 -1.501 -26.386 1.00 40.31 180 GLY A N 1
ATOM 1471 C CA . GLY A 1 180 ? 23.842 -1.931 -26.655 1.00 40.31 180 GLY A CA 1
ATOM 1472 C C . GLY A 1 180 ? 24.493 -2.751 -25.531 1.00 40.31 180 GLY A C 1
ATOM 1473 O O . GLY A 1 180 ? 24.451 -2.379 -24.363 1.00 40.31 180 GLY A O 1
ATOM 1474 N N . GLU A 1 181 ? 25.140 -3.864 -25.894 1.00 40.31 181 GLU A N 1
ATOM 1475 C CA . GLU A 1 181 ? 25.835 -4.830 -25.013 1.00 40.31 181 GLU A CA 1
ATOM 1476 C C . GLU A 1 181 ? 27.068 -4.285 -24.255 1.00 40.31 181 GLU A C 1
ATOM 1478 O O . GLU A 1 181 ? 27.926 -5.058 -23.827 1.00 40.31 181 GLU A O 1
ATOM 1483 N N . LYS A 1 182 ? 27.224 -2.970 -24.068 1.00 38.00 182 LYS A N 1
ATOM 1484 C CA . LYS A 1 182 ? 28.380 -2.421 -23.344 1.00 38.00 182 LYS A CA 1
ATOM 1485 C C . LYS A 1 182 ? 28.006 -1.256 -22.441 1.00 38.00 182 LYS A C 1
ATOM 1487 O O . LYS A 1 182 ? 27.705 -0.158 -22.893 1.00 38.00 182 LYS A O 1
ATOM 1492 N N . THR A 1 183 ? 28.110 -1.512 -21.143 1.00 35.94 183 THR A N 1
ATOM 1493 C CA . THR A 1 183 ? 28.153 -0.508 -20.083 1.00 35.94 183 THR A CA 1
ATOM 1494 C C . THR A 1 183 ? 29.530 0.162 -20.102 1.00 35.94 183 THR A C 1
ATOM 1496 O O . THR A 1 183 ? 30.532 -0.520 -19.895 1.00 35.94 183 THR A O 1
ATOM 1499 N N . PHE A 1 184 ? 29.599 1.477 -20.314 1.00 37.06 184 PHE A N 1
ATOM 1500 C CA . PHE A 1 184 ? 30.802 2.265 -20.031 1.00 37.06 184 PHE A CA 1
ATOM 1501 C C . PHE A 1 184 ? 30.545 3.168 -18.819 1.00 37.06 184 PHE A C 1
ATOM 1503 O O . PHE A 1 184 ? 29.505 3.820 -18.730 1.00 37.06 184 PHE A O 1
ATOM 1510 N N . LEU A 1 185 ? 31.494 3.164 -17.881 1.00 33.16 185 LEU A N 1
ATOM 1511 C CA . LEU A 1 185 ? 31.707 4.234 -16.909 1.00 33.16 185 LEU A CA 1
ATOM 1512 C C . LEU A 1 185 ? 32.583 5.277 -17.610 1.00 33.16 185 LEU A C 1
ATOM 1514 O O . LEU A 1 185 ? 33.717 4.957 -17.962 1.00 33.16 185 LEU A O 1
ATOM 1518 N N . GLU A 1 186 ? 32.073 6.486 -17.831 1.00 33.53 186 GLU A N 1
ATOM 1519 C CA . GLU A 1 186 ? 32.958 7.629 -18.066 1.00 33.53 186 GLU A CA 1
ATOM 1520 C C . GLU A 1 186 ? 33.495 8.093 -16.706 1.00 33.53 186 GLU A C 1
ATOM 1522 O O . GLU A 1 186 ? 32.721 8.310 -15.770 1.00 33.53 186 GLU A O 1
ATOM 1527 N N . ILE A 1 187 ? 34.827 8.140 -16.604 1.00 45.00 187 ILE A N 1
ATOM 1528 C CA . ILE A 1 187 ? 35.600 8.713 -15.493 1.00 45.00 187 ILE A CA 1
ATOM 1529 C C . ILE A 1 187 ? 35.871 10.176 -15.830 1.00 45.00 187 ILE A C 1
ATOM 1531 O O . ILE A 1 187 ? 36.266 10.421 -16.994 1.00 45.00 187 ILE A O 1
#